Protein AF-A0A0S8KPB3-F1 (afdb_monomer_lite)

Structure (mmCIF, N/CA/C/O backbone):
data_AF-A0A0S8KPB3-F1
#
_entry.id   AF-A0A0S8KPB3-F1
#
loop_
_atom_site.group_PDB
_atom_site.id
_atom_site.type_symbol
_atom_site.label_atom_id
_atom_site.label_alt_id
_atom_site.label_comp_id
_atom_site.label_asym_id
_atom_site.label_entity_id
_atom_site.label_seq_id
_atom_site.pdbx_PDB_ins_code
_atom_site.Cartn_x
_atom_site.Cartn_y
_atom_site.Cartn_z
_atom_site.occupancy
_atom_site.B_iso_or_equiv
_atom_site.auth_seq_id
_atom_site.auth_comp_id
_atom_site.auth_asym_id
_atom_site.auth_atom_id
_atom_site.pdbx_PDB_model_num
ATOM 1 N N . MET A 1 1 ? 6.434 5.825 -46.504 1.00 46.16 1 MET A N 1
ATOM 2 C CA . MET A 1 1 ? 6.832 5.628 -45.094 1.00 46.16 1 MET A CA 1
ATOM 3 C C . MET A 1 1 ? 7.189 4.155 -44.972 1.00 46.16 1 MET A C 1
ATOM 5 O O . MET A 1 1 ? 6.283 3.340 -45.049 1.00 46.16 1 MET A O 1
ATOM 9 N N . ILE A 1 2 ? 8.479 3.805 -44.989 1.00 52.62 2 ILE A N 1
ATOM 10 C CA . ILE A 1 2 ? 8.908 2.396 -45.016 1.00 52.62 2 ILE A CA 1
ATOM 11 C C . ILE A 1 2 ? 8.653 1.821 -43.621 1.00 52.62 2 ILE A C 1
ATOM 13 O O . ILE A 1 2 ? 9.143 2.367 -42.633 1.00 52.62 2 ILE A O 1
ATOM 17 N N . VAL A 1 3 ? 7.812 0.790 -43.541 1.00 48.03 3 VAL A N 1
ATOM 18 C CA . VAL A 1 3 ? 7.607 0.030 -42.307 1.00 48.03 3 VAL A CA 1
ATOM 19 C C . VAL A 1 3 ? 8.864 -0.802 -42.104 1.00 48.03 3 VAL A C 1
ATOM 21 O O . VAL A 1 3 ? 9.231 -1.577 -42.981 1.00 48.03 3 VAL A O 1
ATOM 24 N N . LEU A 1 4 ? 9.538 -0.575 -40.987 1.00 64.94 4 LEU A N 1
ATOM 25 C CA . LEU A 1 4 ? 10.745 -1.289 -40.595 1.00 64.94 4 LEU A CA 1
ATOM 26 C C . LEU A 1 4 ? 10.359 -2.364 -39.576 1.00 64.94 4 LEU A C 1
ATOM 28 O O . LEU A 1 4 ? 9.362 -2.199 -38.862 1.00 64.94 4 LEU A O 1
ATOM 32 N N . GLY A 1 5 ? 11.107 -3.465 -39.580 1.00 70.88 5 GLY A N 1
ATOM 33 C CA . GLY A 1 5 ? 10.882 -4.658 -38.773 1.00 70.88 5 GLY A CA 1
ATOM 34 C C . GLY A 1 5 ? 10.698 -4.344 -37.290 1.00 70.88 5 GLY A C 1
ATOM 35 O O . GLY A 1 5 ? 11.162 -3.326 -36.766 1.00 70.88 5 GLY A O 1
ATOM 36 N N . LYS A 1 6 ? 9.950 -5.202 -36.602 1.00 89.50 6 LYS A N 1
ATOM 37 C CA . LYS A 1 6 ? 9.613 -5.046 -35.184 1.00 89.50 6 LYS A CA 1
ATOM 38 C C . LYS A 1 6 ? 10.395 -6.046 -34.357 1.00 89.50 6 LYS A C 1
ATOM 40 O O . LYS A 1 6 ? 10.422 -7.223 -34.688 1.00 89.50 6 LYS A O 1
ATOM 45 N N . ILE A 1 7 ? 10.924 -5.600 -33.223 1.00 94.38 7 ILE A N 1
ATOM 46 C CA . ILE A 1 7 ? 11.434 -6.512 -32.195 1.00 94.38 7 ILE A CA 1
ATOM 47 C C . ILE A 1 7 ? 10.306 -6.740 -31.197 1.00 94.38 7 ILE A C 1
ATOM 49 O O . ILE A 1 7 ? 9.691 -5.782 -30.726 1.00 94.38 7 ILE A O 1
ATOM 53 N N . PHE A 1 8 ? 9.986 -7.986 -30.887 1.00 97.31 8 PHE A N 1
ATOM 54 C CA . PHE A 1 8 ? 8.914 -8.315 -29.953 1.00 97.31 8 PHE A CA 1
ATOM 55 C C . PHE A 1 8 ? 9.228 -9.600 -29.197 1.00 97.31 8 PHE A C 1
ATOM 57 O O . PHE A 1 8 ? 10.122 -10.348 -29.575 1.00 97.31 8 PHE A O 1
ATOM 64 N N . GLY A 1 9 ? 8.495 -9.861 -28.124 1.00 97.69 9 GLY A N 1
ATOM 65 C CA . GLY A 1 9 ? 8.631 -11.095 -27.360 1.00 97.69 9 GLY A CA 1
ATOM 66 C C . GLY A 1 9 ? 8.025 -10.970 -25.977 1.00 97.69 9 GLY A C 1
ATOM 67 O O . GLY A 1 9 ? 7.274 -10.033 -25.704 1.00 97.69 9 GLY A O 1
ATOM 68 N N . THR A 1 10 ? 8.360 -11.919 -25.109 1.00 97.94 10 THR A N 1
ATOM 69 C CA . THR A 1 10 ? 7.945 -11.917 -23.702 1.00 97.94 10 THR A CA 1
ATOM 70 C C . THR A 1 10 ? 9.150 -11.897 -22.777 1.00 97.94 10 THR A C 1
ATOM 72 O O . THR A 1 10 ? 10.156 -12.547 -23.066 1.00 97.94 10 THR A O 1
ATOM 75 N N . VAL A 1 11 ? 9.032 -11.186 -21.658 1.00 96.50 11 VAL A N 1
ATOM 76 C CA . VAL A 1 11 ? 9.944 -11.302 -20.521 1.00 96.50 11 VAL A CA 1
ATOM 77 C C . VAL A 1 11 ? 9.257 -12.123 -19.440 1.00 96.50 11 VAL A C 1
ATOM 79 O O . VAL A 1 11 ? 8.196 -11.727 -18.950 1.00 96.50 11 VAL A O 1
ATOM 82 N N . ARG A 1 12 ? 9.842 -13.267 -19.090 1.00 95.06 12 ARG A N 1
ATOM 83 C CA . ARG A 1 12 ? 9.279 -14.217 -18.129 1.00 95.06 12 ARG A CA 1
ATOM 84 C C . ARG A 1 12 ? 10.182 -14.374 -16.923 1.00 95.06 12 ARG A C 1
ATOM 86 O O . ARG A 1 12 ? 11.403 -14.310 -17.027 1.00 95.06 12 ARG A O 1
ATOM 93 N N . ASP A 1 13 ? 9.570 -14.593 -15.773 1.00 91.06 13 ASP A N 1
ATOM 94 C CA . ASP A 1 13 ? 10.296 -15.044 -14.598 1.00 91.06 13 ASP A CA 1
ATOM 95 C C . ASP A 1 13 ? 10.762 -16.488 -14.822 1.00 91.06 13 ASP A C 1
ATOM 97 O O . ASP A 1 13 ? 9.954 -17.392 -15.040 1.00 91.06 13 ASP A O 1
ATOM 101 N N . LYS A 1 14 ? 12.073 -16.705 -14.733 1.00 92.31 14 LYS A N 1
ATOM 102 C CA . LYS A 1 14 ? 12.727 -18.002 -14.927 1.00 92.31 14 LYS A CA 1
ATOM 103 C C . LYS A 1 14 ? 12.211 -19.085 -13.973 1.00 92.31 14 LYS A C 1
ATOM 105 O O . LYS A 1 14 ? 12.297 -20.267 -14.298 1.00 92.31 14 LYS A O 1
ATOM 110 N N . LYS A 1 15 ? 11.700 -18.710 -12.795 1.00 87.06 15 LYS A N 1
ATOM 111 C CA . LYS A 1 15 ? 11.190 -19.659 -11.796 1.00 87.06 15 LYS A CA 1
ATOM 112 C C . LYS A 1 15 ? 9.737 -20.040 -12.037 1.00 87.06 15 LYS A C 1
ATOM 114 O O . LYS A 1 15 ? 9.406 -21.222 -11.991 1.00 87.06 15 LYS A O 1
ATOM 119 N N . THR A 1 16 ? 8.869 -19.055 -12.259 1.00 86.62 16 THR A N 1
ATOM 120 C CA . THR A 1 16 ? 7.418 -19.286 -12.368 1.00 86.62 16 THR A CA 1
ATOM 121 C C . THR A 1 16 ? 6.929 -19.458 -13.806 1.00 86.62 16 THR A C 1
ATOM 123 O O . THR A 1 16 ? 5.851 -20.007 -14.019 1.00 86.62 16 THR A O 1
ATOM 126 N N . GLY A 1 17 ? 7.690 -18.989 -14.798 1.00 90.12 17 GLY A N 1
ATOM 127 C CA . GLY A 1 17 ? 7.291 -18.931 -16.208 1.00 90.12 17 GLY A CA 1
ATOM 128 C C . GLY A 1 17 ? 6.264 -17.835 -16.533 1.00 90.12 17 GLY A C 1
ATOM 129 O O . GLY A 1 17 ? 5.882 -17.678 -17.701 1.00 90.12 17 GLY A O 1
ATOM 130 N N . ASN A 1 18 ? 5.819 -17.073 -15.529 1.00 88.88 18 ASN A N 1
ATOM 131 C CA . ASN A 1 18 ? 4.855 -15.986 -15.686 1.00 88.88 18 ASN A CA 1
ATOM 132 C C . ASN A 1 18 ? 5.501 -14.767 -16.350 1.00 88.88 18 ASN A C 1
ATOM 134 O O . ASN A 1 18 ? 6.694 -14.513 -16.184 1.00 88.88 18 ASN A O 1
ATOM 138 N N . GLY A 1 19 ? 4.700 -13.998 -17.088 1.00 89.94 19 GLY A N 1
ATOM 139 C CA . GLY A 1 19 ? 5.125 -12.715 -17.637 1.00 89.94 19 GLY A CA 1
ATOM 140 C C . GLY A 1 19 ? 5.415 -11.687 -16.543 1.00 89.94 19 GLY A C 1
ATOM 141 O O . GLY A 1 19 ? 4.732 -11.662 -15.520 1.00 89.94 19 GLY A O 1
ATOM 142 N N . VAL A 1 20 ? 6.426 -10.842 -16.752 1.00 88.44 20 VAL A N 1
ATOM 143 C CA . VAL A 1 20 ? 6.806 -9.791 -15.795 1.00 88.44 20 VAL A CA 1
ATOM 144 C C . VAL A 1 20 ? 6.397 -8.418 -16.332 1.00 88.44 20 VAL A C 1
ATOM 146 O O . VAL A 1 20 ? 7.033 -7.905 -17.255 1.00 88.44 20 VAL A O 1
ATOM 149 N N . GLU A 1 21 ? 5.356 -7.806 -15.756 1.00 87.25 21 GLU A N 1
ATOM 150 C CA . GLU A 1 21 ? 4.853 -6.474 -16.145 1.00 87.25 21 GLU A CA 1
ATOM 151 C C . GLU A 1 21 ? 5.823 -5.343 -15.768 1.00 87.25 21 GLU A C 1
ATOM 153 O O . GLU A 1 21 ? 6.512 -5.372 -14.747 1.00 87.25 21 GLU A O 1
ATOM 158 N N . GLY A 1 22 ? 5.844 -4.286 -16.585 1.00 84.62 22 GLY A N 1
ATOM 159 C CA . GLY A 1 22 ? 6.420 -2.993 -16.224 1.00 84.62 22 GLY A CA 1
ATOM 160 C C . GLY A 1 22 ? 7.939 -2.874 -16.365 1.00 84.62 22 GLY A C 1
ATOM 161 O O . GLY A 1 22 ? 8.470 -1.774 -16.158 1.00 84.62 22 GLY A O 1
ATOM 162 N N . LEU A 1 23 ? 8.632 -3.940 -16.771 1.00 90.12 23 LEU A N 1
ATOM 163 C CA . LEU A 1 23 ? 10.050 -3.897 -17.124 1.00 90.12 23 LEU A CA 1
ATOM 164 C C . LEU A 1 23 ? 10.255 -3.035 -18.366 1.00 90.12 23 LEU A C 1
ATOM 166 O O . LEU A 1 23 ? 9.438 -3.035 -19.285 1.00 90.12 23 LEU A O 1
ATOM 170 N N . ARG A 1 24 ? 11.365 -2.299 -18.416 1.00 93.50 24 ARG A N 1
ATOM 171 C CA . ARG A 1 24 ? 11.797 -1.605 -19.631 1.00 93.50 24 ARG A CA 1
ATOM 172 C C . ARG A 1 24 ? 12.619 -2.575 -20.463 1.00 93.50 24 ARG A C 1
ATOM 174 O O . ARG A 1 24 ? 13.581 -3.132 -19.954 1.00 93.50 24 ARG A O 1
ATOM 181 N N . VAL A 1 25 ? 12.271 -2.744 -21.730 1.00 96.62 25 VAL A N 1
ATOM 182 C CA . VAL A 1 25 ? 13.060 -3.533 -22.677 1.00 96.62 25 VAL A CA 1
ATOM 183 C C . VAL A 1 25 ? 13.677 -2.581 -23.682 1.00 96.62 25 VAL A C 1
ATOM 185 O O . VAL A 1 25 ? 12.958 -1.823 -24.331 1.00 96.62 25 VAL A O 1
ATOM 188 N N . GLU A 1 26 ? 14.997 -2.584 -23.779 1.00 96.56 26 GLU A N 1
ATOM 189 C CA . GLU A 1 26 ? 15.756 -1.755 -24.713 1.00 96.56 26 GLU A CA 1
ATOM 190 C C . GLU A 1 26 ? 16.357 -2.620 -25.810 1.00 96.56 26 GLU A C 1
ATOM 192 O O . GLU A 1 26 ? 16.969 -3.639 -25.502 1.00 96.56 26 GLU A O 1
ATOM 197 N N . ALA A 1 27 ? 16.210 -2.197 -27.063 1.00 94.69 27 ALA A N 1
ATOM 198 C CA . ALA A 1 27 ? 16.887 -2.780 -28.211 1.00 94.69 27 ALA A CA 1
ATOM 199 C C . ALA A 1 27 ? 18.115 -1.944 -28.566 1.00 94.69 27 ALA A C 1
ATOM 201 O O . ALA A 1 27 ? 18.021 -0.719 -28.651 1.00 94.69 27 ALA A O 1
ATOM 202 N N . TRP A 1 28 ? 19.233 -2.613 -28.803 1.00 93.31 28 TRP A N 1
ATOM 203 C CA . TRP A 1 28 ? 20.533 -1.999 -29.040 1.00 93.31 28 TRP A CA 1
ATOM 204 C C . TRP A 1 28 ? 21.194 -2.600 -30.278 1.00 93.31 28 TRP A C 1
ATOM 206 O O . TRP A 1 28 ? 20.956 -3.769 -30.594 1.00 93.31 28 TRP A O 1
ATOM 216 N N . HIS A 1 29 ? 22.030 -1.805 -30.938 1.00 90.31 29 HIS A N 1
ATOM 217 C CA . HIS A 1 29 ? 22.977 -2.265 -31.940 1.00 90.31 29 HIS A CA 1
ATOM 218 C C . HIS A 1 29 ? 24.344 -2.508 -31.292 1.00 90.31 29 HIS A C 1
ATOM 220 O O . HIS A 1 29 ? 24.846 -1.648 -30.576 1.00 90.31 29 HIS A O 1
ATOM 226 N N . ASP A 1 30 ? 24.910 -3.698 -31.485 1.00 88.56 30 ASP A N 1
ATOM 227 C CA . ASP A 1 30 ? 26.270 -4.035 -31.058 1.00 88.56 30 ASP A CA 1
ATOM 228 C C . ASP A 1 30 ? 27.282 -3.473 -32.065 1.00 88.56 30 ASP A C 1
ATOM 230 O O . ASP A 1 30 ? 27.334 -3.926 -33.208 1.00 88.56 30 ASP A O 1
ATOM 234 N N . ASP A 1 31 ? 28.094 -2.509 -31.628 1.00 78.81 31 ASP A N 1
ATOM 235 C CA . ASP A 1 31 ? 29.033 -1.772 -32.484 1.00 78.81 31 ASP A CA 1
ATOM 236 C C . ASP A 1 31 ? 30.493 -2.053 -32.115 1.00 78.81 31 ASP A C 1
ATOM 238 O O . ASP A 1 31 ? 31.332 -1.155 -32.125 1.00 78.81 31 ASP A O 1
ATOM 242 N N . PHE A 1 32 ? 30.853 -3.290 -31.759 1.00 67.31 32 PHE A N 1
ATOM 243 C CA . PHE A 1 32 ? 32.210 -3.583 -31.284 1.00 67.31 32 PHE A CA 1
ATOM 244 C C . PHE A 1 32 ? 33.296 -3.139 -32.296 1.00 67.31 32 PHE A C 1
ATOM 246 O O . PHE A 1 32 ? 33.272 -3.578 -33.450 1.00 67.31 32 PHE A O 1
ATOM 253 N N . PRO A 1 33 ? 34.305 -2.324 -31.900 1.00 67.62 33 PRO A N 1
ATOM 254 C CA . PRO A 1 33 ? 34.701 -1.931 -30.535 1.00 67.62 33 PRO A CA 1
ATOM 255 C C . PRO A 1 33 ? 34.185 -0.556 -30.045 1.00 67.62 33 PRO A C 1
ATOM 257 O O . PRO A 1 33 ? 34.686 -0.039 -29.045 1.00 67.62 33 PRO A O 1
ATOM 260 N N . ARG A 1 34 ? 33.263 0.089 -30.764 1.00 75.88 34 ARG A N 1
ATOM 261 C CA . ARG A 1 34 ? 32.584 1.331 -30.360 1.00 75.88 34 ARG A CA 1
ATOM 262 C C . ARG A 1 34 ? 31.515 1.051 -29.296 1.00 75.88 34 ARG A C 1
ATOM 264 O O . ARG A 1 34 ? 31.285 -0.087 -28.898 1.00 75.88 34 ARG A O 1
ATOM 271 N N . ALA A 1 35 ? 30.931 2.126 -28.775 1.00 79.62 35 ALA A N 1
ATOM 272 C CA . ALA A 1 35 ? 29.801 2.026 -27.866 1.00 79.62 35 ALA A CA 1
ATOM 273 C C . ALA A 1 35 ? 28.543 1.631 -28.647 1.00 79.62 35 ALA A C 1
ATOM 275 O O . ALA A 1 35 ? 28.292 2.207 -29.698 1.00 79.62 35 ALA A O 1
ATOM 276 N N . ASP A 1 36 ? 27.781 0.694 -28.092 1.00 87.00 36 ASP A N 1
ATOM 277 C CA . ASP A 1 36 ? 26.504 0.238 -28.639 1.00 87.00 36 ASP A CA 1
ATOM 278 C C . ASP A 1 36 ? 25.487 1.385 -28.759 1.00 87.00 36 ASP A C 1
ATOM 280 O O . ASP A 1 36 ? 25.340 2.190 -27.830 1.00 87.00 36 ASP A O 1
ATOM 284 N N . ASP A 1 37 ? 24.718 1.402 -29.847 1.00 87.12 37 ASP A N 1
ATOM 285 C CA . ASP A 1 37 ? 23.676 2.401 -30.090 1.00 87.12 37 ASP A CA 1
ATOM 286 C C . ASP A 1 37 ? 22.289 1.927 -29.627 1.00 87.12 37 ASP A C 1
ATOM 288 O O . ASP A 1 37 ? 21.812 0.846 -29.983 1.00 87.12 37 ASP A O 1
ATOM 292 N N . LEU A 1 38 ? 21.586 2.752 -28.840 1.00 89.75 38 LEU A N 1
ATOM 293 C CA . LEU A 1 38 ? 20.200 2.470 -28.451 1.00 89.75 38 LEU A CA 1
ATOM 294 C C . LEU A 1 38 ? 19.273 2.704 -29.649 1.00 89.75 38 LEU A C 1
ATOM 296 O O . LEU A 1 38 ? 19.057 3.842 -30.065 1.00 89.75 38 LEU A O 1
ATOM 300 N N . LEU A 1 39 ? 18.629 1.641 -30.122 1.00 88.88 39 LEU A N 1
ATOM 301 C CA . LEU A 1 39 ? 17.685 1.706 -31.235 1.00 88.88 39 LEU A CA 1
ATOM 302 C C . LEU A 1 39 ? 16.337 2.278 -30.789 1.00 88.88 39 LEU A C 1
ATOM 304 O O . LEU A 1 39 ? 15.820 3.227 -31.378 1.00 88.88 39 LEU A O 1
ATOM 308 N N . ALA A 1 40 ? 15.741 1.665 -29.763 1.00 91.25 40 ALA A N 1
ATOM 309 C CA . ALA A 1 40 ? 14.445 2.033 -29.195 1.00 91.25 40 ALA A CA 1
ATOM 310 C C . ALA A 1 40 ? 14.175 1.231 -27.908 1.00 91.25 40 ALA A C 1
ATOM 312 O O . ALA A 1 40 ? 14.925 0.328 -27.543 1.00 91.25 40 ALA A O 1
ATOM 313 N N . PHE A 1 41 ? 13.079 1.540 -27.211 1.00 94.25 41 PHE A N 1
ATOM 314 C CA . PHE A 1 41 ? 12.661 0.795 -26.024 1.00 94.25 41 PHE A CA 1
ATOM 315 C C . PHE A 1 41 ? 11.139 0.667 -25.929 1.00 94.25 41 PHE A C 1
ATOM 317 O O . PHE A 1 41 ? 10.394 1.454 -26.514 1.00 94.25 41 PHE A O 1
ATOM 324 N N . ALA A 1 42 ? 10.685 -0.305 -25.146 1.00 94.81 42 ALA A N 1
ATOM 325 C CA . ALA A 1 42 ? 9.290 -0.518 -24.783 1.00 94.81 42 ALA A CA 1
ATOM 326 C C . ALA A 1 42 ? 9.175 -0.872 -23.295 1.00 94.81 42 ALA A C 1
ATOM 328 O O . ALA A 1 42 ? 10.181 -1.016 -22.597 1.00 94.81 42 ALA A O 1
ATOM 329 N N . LYS A 1 43 ? 7.942 -0.991 -22.801 1.00 93.12 43 LYS A N 1
ATOM 330 C CA . LYS A 1 43 ? 7.661 -1.613 -21.506 1.00 93.12 43 LYS A CA 1
ATOM 331 C C . LYS A 1 43 ? 6.893 -2.907 -21.708 1.00 93.12 43 LYS A C 1
ATOM 333 O O . LYS A 1 43 ? 6.118 -2.984 -22.660 1.00 93.12 43 LYS A O 1
ATOM 338 N N . THR A 1 44 ? 7.100 -3.867 -20.819 1.00 93.31 44 THR A N 1
ATOM 339 C CA . THR A 1 44 ? 6.286 -5.077 -20.782 1.00 93.31 44 THR A CA 1
ATOM 340 C C . THR A 1 44 ? 4.880 -4.781 -20.255 1.00 93.31 44 THR A C 1
ATOM 342 O O . THR A 1 44 ? 4.716 -3.959 -19.346 1.00 93.31 44 THR A O 1
ATOM 345 N N . ASP A 1 45 ? 3.873 -5.414 -20.853 1.00 87.75 45 ASP A N 1
ATOM 346 C CA . ASP A 1 45 ? 2.480 -5.402 -20.389 1.00 87.75 45 ASP A CA 1
ATOM 347 C C . ASP A 1 45 ? 2.218 -6.463 -19.303 1.00 87.75 45 ASP A C 1
ATOM 349 O O . ASP A 1 45 ? 3.156 -7.073 -18.791 1.00 87.75 45 ASP A O 1
ATOM 353 N N . GLU A 1 46 ? 0.951 -6.649 -18.917 1.00 84.50 46 GLU A N 1
ATOM 354 C CA . GLU A 1 46 ? 0.529 -7.580 -17.857 1.00 84.50 46 GLU A CA 1
ATOM 355 C C . GLU A 1 46 ? 0.922 -9.044 -18.120 1.00 84.50 46 GLU A C 1
ATOM 357 O O . GLU A 1 46 ? 1.165 -9.791 -17.175 1.00 84.50 46 GLU A O 1
ATOM 362 N N . ASP A 1 47 ? 1.083 -9.428 -19.390 1.00 90.88 47 ASP A N 1
ATOM 363 C CA . ASP A 1 47 ? 1.521 -10.764 -19.807 1.00 90.88 47 ASP A CA 1
ATOM 364 C C . ASP A 1 47 ? 3.048 -10.848 -19.992 1.00 90.88 47 ASP A C 1
ATOM 366 O O . ASP A 1 47 ? 3.581 -11.846 -20.489 1.00 90.88 47 ASP A O 1
ATOM 370 N N . GLY A 1 48 ? 3.781 -9.793 -19.622 1.00 93.44 48 GLY A N 1
ATOM 371 C CA . GLY A 1 48 ? 5.217 -9.676 -19.853 1.00 93.44 48 GLY A CA 1
ATOM 372 C C . GLY A 1 48 ? 5.582 -9.421 -21.318 1.00 93.44 48 GLY A C 1
ATOM 373 O O . GLY A 1 48 ? 6.760 -9.506 -21.673 1.00 93.44 48 GLY A O 1
ATOM 374 N N . SER A 1 49 ? 4.613 -9.130 -22.188 1.00 97.19 49 SER A N 1
ATOM 375 C CA . SER A 1 49 ? 4.842 -8.958 -23.622 1.00 97.19 49 SER A CA 1
ATOM 376 C C . SER A 1 49 ? 5.355 -7.559 -23.934 1.00 97.19 49 SER A C 1
ATOM 378 O O . SER A 1 49 ? 4.939 -6.573 -23.331 1.00 97.19 49 SER A O 1
ATOM 380 N N . TYR A 1 50 ? 6.258 -7.446 -24.906 1.00 97.19 50 TYR A N 1
ATOM 381 C CA . TYR A 1 50 ? 6.775 -6.163 -25.371 1.00 97.19 50 TYR A CA 1
ATOM 382 C C . TYR A 1 50 ? 6.860 -6.109 -26.898 1.00 97.19 50 TYR A C 1
ATOM 384 O O . TYR A 1 50 ? 6.972 -7.125 -27.588 1.00 97.19 50 TYR A O 1
ATOM 392 N N . ARG A 1 51 ? 6.819 -4.886 -27.436 1.00 96.75 51 ARG A N 1
ATOM 393 C CA . ARG A 1 51 ? 6.986 -4.609 -28.865 1.00 96.75 51 ARG A CA 1
ATOM 394 C C . ARG A 1 51 ? 7.726 -3.291 -29.059 1.00 96.75 51 ARG A C 1
ATOM 396 O O . ARG A 1 51 ? 7.249 -2.241 -28.638 1.00 96.75 51 ARG A O 1
ATOM 403 N N . ILE A 1 52 ? 8.866 -3.351 -29.734 1.00 93.75 52 ILE A N 1
ATOM 404 C CA . ILE A 1 52 ? 9.744 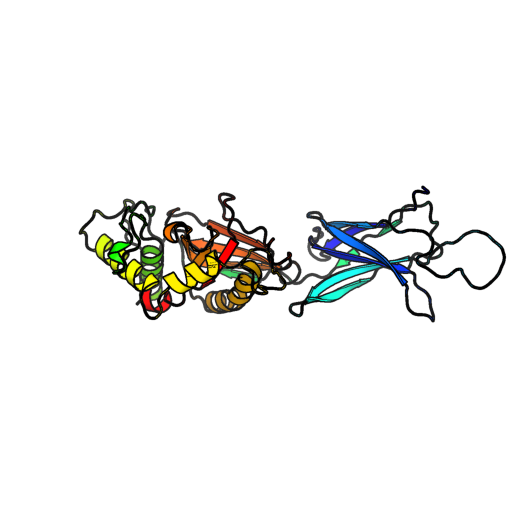-2.230 -30.059 1.00 93.75 52 ILE A CA 1
ATOM 405 C C . ILE A 1 52 ? 9.712 -2.022 -31.573 1.00 93.75 52 ILE A C 1
ATOM 407 O O . ILE A 1 52 ? 9.833 -2.962 -32.357 1.00 93.75 52 ILE A O 1
ATOM 411 N N . SER A 1 53 ? 9.526 -0.776 -31.996 1.00 88.19 53 SER A N 1
ATOM 412 C CA . SER A 1 53 ? 9.654 -0.364 -33.396 1.00 88.19 53 SER A CA 1
ATOM 413 C C . SER A 1 53 ? 10.819 0.610 -33.505 1.00 88.19 53 SER A C 1
ATOM 415 O O . SER A 1 53 ? 10.876 1.569 -32.737 1.00 88.19 53 SER A O 1
ATOM 417 N N . TYR A 1 54 ? 11.732 0.371 -34.443 1.00 80.81 54 TYR A N 1
ATOM 418 C CA . TYR A 1 54 ? 12.937 1.177 -34.648 1.00 80.81 54 TYR A CA 1
ATOM 419 C C . TYR A 1 54 ? 13.073 1.573 -36.127 1.00 80.81 54 TYR A C 1
ATOM 421 O O . TYR A 1 54 ? 12.397 1.008 -36.990 1.00 80.81 54 TYR A O 1
ATOM 429 N N . ARG A 1 55 ? 13.864 2.617 -36.420 1.00 71.56 55 ARG A N 1
ATOM 430 C CA . ARG A 1 55 ? 14.014 3.183 -37.774 1.00 71.56 55 ARG A CA 1
ATOM 431 C C . ARG A 1 55 ? 15.440 3.098 -38.332 1.00 71.56 55 ARG A C 1
ATOM 433 O O . ARG A 1 55 ? 16.391 3.191 -37.578 1.00 71.56 55 ARG A O 1
ATOM 440 N N . GLY A 1 56 ? 15.579 2.992 -39.656 1.00 64.44 56 GLY A N 1
ATOM 441 C CA . GLY A 1 56 ? 16.854 3.054 -40.375 1.00 64.44 56 GLY A CA 1
ATOM 442 C C . GLY A 1 56 ? 17.578 4.368 -40.098 1.00 64.44 56 GLY A C 1
ATOM 443 O O . GLY A 1 56 ? 16.955 5.424 -40.213 1.00 64.44 56 GLY A O 1
ATOM 444 N N . GLY A 1 57 ? 18.862 4.292 -39.735 1.00 62.47 57 GLY A N 1
ATOM 445 C CA . GLY A 1 57 ? 19.701 5.451 -39.399 1.00 62.47 57 GLY A CA 1
ATOM 446 C C . GLY A 1 57 ? 19.957 5.670 -37.903 1.00 62.47 57 GLY A C 1
ATOM 447 O O . GLY A 1 57 ? 20.518 6.701 -37.548 1.00 62.47 57 GLY A O 1
ATOM 448 N N . HIS A 1 58 ? 19.560 4.733 -37.033 1.00 62.91 58 HIS A N 1
ATOM 449 C CA . HIS A 1 58 ? 19.934 4.722 -35.607 1.00 62.91 58 HIS A CA 1
ATOM 450 C C . HIS A 1 58 ? 21.235 3.940 -35.320 1.00 62.91 58 HIS A C 1
ATOM 452 O O . HIS A 1 58 ? 21.462 3.579 -34.175 1.00 62.91 58 HIS A O 1
ATOM 458 N N . TRP A 1 59 ? 22.029 3.628 -36.349 1.00 68.44 59 TRP A N 1
ATOM 459 C CA . TRP A 1 59 ? 23.289 2.882 -36.265 1.00 68.44 59 TRP A CA 1
ATOM 460 C C . TRP A 1 59 ? 24.211 3.254 -37.432 1.00 68.44 59 TRP A C 1
ATOM 462 O O . TRP A 1 59 ? 23.733 3.698 -38.487 1.00 68.44 59 TRP A O 1
ATOM 472 N N . ASP A 1 60 ? 25.517 3.063 -37.251 1.00 59.38 60 ASP A N 1
ATOM 473 C CA . ASP A 1 60 ? 26.528 3.378 -38.259 1.00 59.38 60 ASP A CA 1
ATOM 474 C C . ASP A 1 60 ? 26.501 2.390 -39.450 1.00 59.38 60 ASP A C 1
ATOM 476 O O . ASP A 1 60 ? 26.271 1.190 -39.285 1.00 59.38 60 ASP A O 1
ATOM 480 N N . PRO A 1 61 ? 26.766 2.849 -40.691 1.00 54.38 61 PRO A N 1
ATOM 481 C CA . PRO A 1 61 ? 26.997 1.942 -41.809 1.00 54.38 61 PRO A CA 1
ATOM 482 C C . PRO A 1 61 ? 28.318 1.187 -41.598 1.00 54.38 61 PRO A C 1
ATOM 484 O O . PRO A 1 61 ? 29.347 1.801 -41.300 1.00 54.38 61 PRO A O 1
ATOM 487 N N . THR A 1 62 ? 28.323 -0.134 -41.810 1.00 48.12 62 THR A N 1
ATOM 488 C CA . THR A 1 62 ? 29.553 -0.937 -41.760 1.00 48.12 62 THR A CA 1
ATOM 489 C C . THR A 1 62 ? 30.600 -0.342 -42.699 1.00 48.12 62 THR A C 1
ATOM 491 O O . THR A 1 62 ? 30.373 -0.178 -43.902 1.00 48.12 62 THR A O 1
ATOM 494 N N . VAL A 1 63 ? 31.755 0.022 -42.137 1.00 48.12 63 VAL A N 1
ATOM 495 C CA . VAL A 1 63 ? 32.867 0.631 -42.869 1.00 48.12 63 VAL A CA 1
ATOM 496 C C . VAL A 1 63 ? 33.495 -0.422 -43.776 1.00 48.12 63 VAL A C 1
ATOM 498 O O . VAL A 1 63 ? 34.402 -1.137 -43.366 1.00 48.12 63 VAL A O 1
ATOM 501 N N . SER A 1 64 ? 32.982 -0.512 -45.001 1.00 44.72 64 SER A N 1
ATOM 502 C CA . SER A 1 64 ? 33.644 -0.880 -46.260 1.00 44.72 64 SER A CA 1
ATOM 503 C C . SER A 1 64 ? 32.692 -1.663 -47.174 1.00 44.72 64 SER A C 1
ATOM 505 O O . SER A 1 64 ? 32.014 -2.590 -46.760 1.00 44.72 64 SER A O 1
ATOM 507 N N . GLU A 1 65 ? 32.682 -1.242 -48.441 1.00 39.47 65 GLU A N 1
ATOM 508 C CA . GLU A 1 65 ? 32.170 -1.975 -49.608 1.00 39.47 65 GLU A CA 1
ATOM 509 C C . GLU A 1 65 ? 30.649 -2.006 -49.845 1.00 39.47 65 GLU A C 1
ATOM 511 O O . GLU A 1 65 ? 29.939 -2.941 -49.508 1.00 39.47 65 GLU A O 1
ATOM 516 N N . ARG A 1 66 ? 30.184 -0.969 -50.563 1.00 43.56 66 ARG A N 1
ATOM 517 C CA . ARG A 1 66 ? 29.350 -1.029 -51.791 1.00 43.56 66 ARG A CA 1
ATOM 518 C C . ARG A 1 66 ? 28.424 -2.250 -52.003 1.00 43.56 66 ARG A C 1
ATOM 520 O O . ARG A 1 66 ? 28.316 -2.738 -53.125 1.00 43.56 66 ARG A O 1
ATOM 527 N N . THR A 1 67 ? 27.682 -2.671 -50.987 1.00 43.12 67 THR A N 1
ATOM 528 C CA . THR A 1 67 ? 26.473 -3.490 -51.130 1.00 43.12 67 THR A CA 1
ATOM 529 C C . THR A 1 67 ? 25.423 -2.992 -50.137 1.00 43.12 67 THR A C 1
ATOM 531 O O . THR A 1 67 ? 25.674 -2.808 -48.951 1.00 43.12 67 THR A O 1
ATOM 534 N N . GLU A 1 68 ? 24.255 -2.641 -50.661 1.00 46.97 68 GLU A N 1
ATOM 535 C CA . GLU A 1 68 ? 23.187 -1.896 -49.991 1.00 46.97 68 GLU A CA 1
ATOM 536 C C . GLU A 1 68 ? 22.322 -2.777 -49.071 1.00 46.97 68 GLU A C 1
ATOM 538 O O . GLU A 1 68 ? 21.102 -2.808 -49.205 1.00 46.97 68 GLU A O 1
ATOM 543 N N . THR A 1 69 ? 22.911 -3.498 -48.115 1.00 52.09 69 THR A N 1
ATOM 544 C CA . THR A 1 69 ? 22.126 -4.262 -47.124 1.00 52.09 69 THR A CA 1
ATOM 545 C C . THR A 1 69 ? 22.511 -3.869 -45.706 1.00 52.09 69 THR A C 1
ATOM 547 O O . THR A 1 69 ? 23.250 -4.561 -45.013 1.00 52.09 69 THR A O 1
ATOM 550 N N . TRP A 1 70 ? 21.993 -2.714 -45.288 1.00 64.75 70 TRP A N 1
ATOM 551 C CA . TRP A 1 70 ? 22.084 -2.179 -43.931 1.00 64.75 70 TRP A CA 1
ATOM 552 C C . TRP A 1 70 ? 21.401 -3.145 -42.959 1.00 64.75 70 TRP A C 1
ATOM 554 O O . TRP A 1 70 ? 20.175 -3.220 -42.961 1.00 64.75 70 TRP A O 1
ATOM 564 N N . SER A 1 71 ? 22.163 -3.878 -42.148 1.00 76.69 71 SER A N 1
ATOM 565 C CA . SER A 1 71 ? 21.605 -4.897 -41.250 1.00 76.69 71 SER A CA 1
ATOM 566 C C . SER A 1 71 ? 22.266 -4.794 -39.870 1.00 76.69 71 SER A C 1
ATOM 568 O O . SER A 1 71 ? 23.448 -5.106 -39.764 1.00 76.69 71 SER A O 1
ATOM 570 N N . PRO A 1 72 ? 21.568 -4.308 -38.829 1.00 84.12 72 PRO A N 1
ATOM 571 C CA . PRO A 1 72 ? 22.146 -4.166 -37.496 1.00 84.12 72 PRO A CA 1
ATOM 572 C C . PRO A 1 72 ? 22.379 -5.523 -36.815 1.00 84.12 72 PRO A C 1
ATOM 574 O O . PRO A 1 72 ? 21.601 -6.465 -36.972 1.00 84.12 72 PRO A O 1
ATOM 577 N N . ASP A 1 73 ? 23.416 -5.582 -35.989 1.00 90.00 73 ASP A N 1
ATOM 578 C CA . ASP A 1 73 ? 23.640 -6.610 -34.975 1.00 90.00 73 ASP A CA 1
ATOM 579 C C . ASP A 1 73 ? 22.795 -6.261 -33.742 1.00 90.00 73 ASP A C 1
ATOM 581 O O . ASP A 1 73 ? 23.154 -5.362 -32.987 1.00 90.00 73 ASP A O 1
ATOM 585 N N . ILE A 1 74 ? 21.639 -6.907 -33.569 1.00 91.75 74 ILE A N 1
ATOM 586 C CA . ILE A 1 74 ? 20.628 -6.525 -32.570 1.00 91.75 74 ILE A CA 1
ATOM 587 C C . ILE A 1 74 ? 20.727 -7.395 -31.322 1.00 91.75 74 ILE A C 1
ATOM 589 O O . ILE A 1 74 ? 20.740 -8.619 -31.408 1.00 91.75 74 ILE A O 1
ATOM 593 N N . TYR A 1 75 ? 20.646 -6.783 -30.146 1.00 95.50 75 TYR A N 1
ATOM 594 C CA . TYR A 1 75 ? 20.281 -7.486 -28.916 1.00 95.50 75 TYR A CA 1
ATOM 595 C C . TYR A 1 75 ? 19.284 -6.661 -28.098 1.00 95.50 75 TYR A C 1
ATOM 597 O O . TYR A 1 75 ? 19.109 -5.461 -28.322 1.00 95.50 75 TYR A O 1
ATOM 605 N N . VAL A 1 76 ? 18.648 -7.289 -27.108 1.00 97.19 76 VAL A N 1
ATOM 606 C CA . VAL A 1 76 ? 17.779 -6.600 -26.146 1.00 97.19 76 VAL A CA 1
ATOM 607 C C . VAL A 1 76 ? 18.266 -6.755 -24.708 1.00 97.19 76 VAL A C 1
ATOM 609 O O . VAL A 1 76 ? 18.897 -7.748 -24.346 1.00 97.19 76 VAL A O 1
ATOM 612 N N . ARG A 1 77 ? 17.962 -5.764 -23.868 1.00 96.94 77 ARG A N 1
ATOM 613 C CA . ARG A 1 77 ? 18.161 -5.799 -22.411 1.00 96.94 77 ARG A CA 1
ATOM 614 C C . ARG A 1 77 ? 16.829 -5.570 -21.719 1.00 96.94 77 ARG A C 1
ATOM 616 O O . ARG A 1 77 ? 16.129 -4.623 -22.072 1.00 96.94 77 ARG A O 1
ATOM 623 N N . ALA A 1 78 ? 16.505 -6.381 -20.715 1.00 95.62 78 ALA A N 1
ATOM 624 C CA . ALA A 1 78 ? 15.431 -6.050 -19.782 1.00 95.62 78 ALA A CA 1
ATOM 625 C C . ALA A 1 78 ? 16.027 -5.307 -18.587 1.00 95.62 78 ALA A C 1
ATOM 627 O O . ALA A 1 78 ? 17.027 -5.742 -18.016 1.00 95.62 78 ALA A O 1
ATOM 628 N N . LEU A 1 79 ? 15.417 -4.188 -18.211 1.00 93.12 79 LEU A N 1
ATOM 629 C CA . LEU A 1 79 ? 15.846 -3.328 -17.122 1.00 93.12 79 LEU A CA 1
ATOM 630 C C . LEU A 1 79 ? 14.698 -3.087 -16.149 1.00 93.12 79 LEU A C 1
ATOM 632 O O . LEU A 1 79 ? 13.537 -2.907 -16.530 1.00 93.12 79 LEU A O 1
ATOM 636 N N . ILE A 1 80 ? 15.072 -2.993 -14.884 1.00 87.50 80 ILE A N 1
ATOM 637 C CA . ILE A 1 80 ? 14.213 -2.599 -13.778 1.00 87.50 80 ILE A CA 1
ATOM 638 C C . ILE A 1 80 ? 14.607 -1.215 -13.280 1.00 87.50 80 ILE A C 1
ATOM 640 O O . ILE A 1 80 ? 15.752 -0.796 -13.422 1.00 87.50 80 ILE A O 1
ATOM 644 N N . LYS A 1 81 ? 13.666 -0.492 -12.677 1.00 80.31 81 LYS A N 1
ATOM 645 C CA . LYS A 1 81 ? 13.959 0.762 -11.995 1.00 80.31 81 LYS A CA 1
ATOM 646 C C . LYS A 1 81 ? 14.254 0.501 -10.517 1.00 80.31 81 LYS A C 1
ATOM 648 O O . LYS A 1 81 ? 13.370 0.038 -9.802 1.00 80.31 81 LYS A O 1
ATOM 653 N N . ASN A 1 82 ? 15.470 0.799 -10.064 1.00 69.44 82 ASN A N 1
ATOM 654 C CA . ASN A 1 82 ? 15.860 0.630 -8.662 1.00 69.44 82 ASN A CA 1
ATOM 655 C C . ASN A 1 82 ?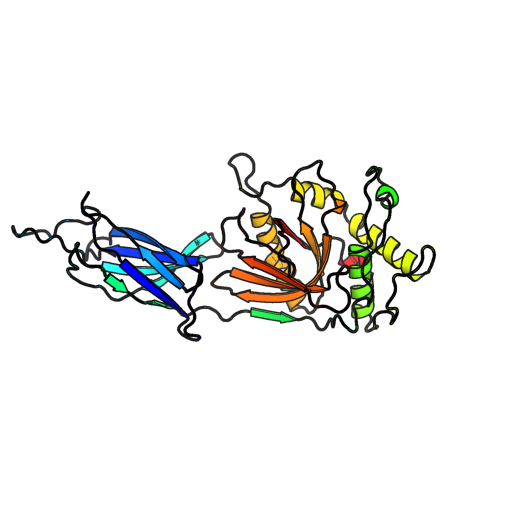 15.231 1.711 -7.750 1.00 69.44 82 ASN A C 1
ATOM 657 O O . ASN A 1 82 ? 14.588 2.657 -8.222 1.00 69.44 82 ASN A O 1
ATOM 661 N N . GLU A 1 83 ? 15.434 1.597 -6.433 1.00 57.38 83 GLU A N 1
ATOM 662 C CA . GLU A 1 83 ? 14.941 2.573 -5.442 1.00 57.38 83 GLU A CA 1
ATOM 663 C C . GLU A 1 83 ? 15.457 4.003 -5.702 1.00 57.38 83 GLU A C 1
ATOM 665 O O . GLU A 1 83 ? 14.729 4.978 -5.498 1.00 57.38 83 GLU A O 1
ATOM 670 N N . ALA A 1 84 ? 16.677 4.131 -6.240 1.00 65.69 84 ALA A N 1
ATOM 671 C CA . ALA A 1 84 ? 17.299 5.400 -6.623 1.00 65.69 84 ALA A CA 1
ATOM 672 C C . ALA A 1 84 ? 16.763 5.982 -7.948 1.00 65.69 84 ALA A C 1
ATOM 674 O O . ALA A 1 84 ? 17.173 7.065 -8.359 1.00 65.69 84 ALA A O 1
ATOM 675 N N . ARG A 1 85 ? 15.786 5.319 -8.587 1.00 67.75 85 ARG A N 1
ATOM 676 C CA . ARG A 1 85 ? 15.167 5.680 -9.877 1.00 67.75 85 ARG A CA 1
ATOM 677 C C . ARG A 1 85 ? 16.065 5.495 -11.099 1.00 67.75 85 ARG A C 1
ATOM 679 O O . ARG A 1 85 ? 15.748 6.040 -12.161 1.00 67.75 85 ARG A O 1
ATOM 686 N N . GLU A 1 86 ? 17.113 4.704 -10.978 1.00 79.69 86 GLU A N 1
ATOM 687 C CA . GLU A 1 86 ? 18.020 4.364 -12.068 1.00 79.69 86 GLU A CA 1
ATOM 688 C C . GLU A 1 86 ? 17.597 3.044 -12.712 1.00 79.69 86 GLU A C 1
ATOM 690 O O . GLU A 1 86 ? 16.997 2.185 -12.064 1.00 79.69 86 GLU A O 1
ATOM 695 N N . TRP A 1 87 ? 17.870 2.895 -14.007 1.00 85.50 87 TRP A N 1
ATOM 696 C CA . TRP A 1 87 ? 17.610 1.643 -14.709 1.00 85.50 87 TRP A CA 1
ATOM 697 C C . TRP A 1 87 ? 18.772 0.679 -14.484 1.00 85.50 87 TRP A C 1
ATOM 699 O O . TRP A 1 87 ? 19.904 0.968 -14.862 1.00 85.50 87 TRP A O 1
ATOM 709 N N . THR A 1 88 ? 18.482 -0.467 -13.884 1.00 88.00 88 THR A N 1
ATOM 710 C CA . THR A 1 88 ? 19.438 -1.546 -13.643 1.00 88.00 88 THR A CA 1
ATOM 711 C C . THR A 1 88 ? 19.103 -2.714 -14.572 1.00 88.00 88 THR A C 1
ATOM 713 O O . THR A 1 88 ? 17.945 -3.136 -14.612 1.00 88.00 88 THR A O 1
ATOM 716 N N . PRO A 1 89 ? 20.063 -3.232 -15.356 1.00 91.50 89 PRO A N 1
ATOM 717 C CA . PRO A 1 89 ? 19.817 -4.375 -16.227 1.00 91.50 89 PRO A CA 1
ATOM 718 C C . PRO A 1 89 ? 19.579 -5.651 -15.406 1.00 91.50 89 PRO A C 1
ATOM 720 O O . PRO A 1 89 ? 20.325 -5.935 -14.474 1.00 91.50 89 PRO A O 1
ATOM 723 N N . LEU A 1 90 ? 18.552 -6.419 -15.777 1.00 91.75 90 LEU A N 1
ATOM 724 C CA . LEU A 1 90 ? 18.252 -7.749 -15.233 1.00 91.75 90 LEU A CA 1
ATOM 725 C C . LEU A 1 90 ? 18.852 -8.863 -16.095 1.00 91.75 90 LEU A C 1
ATOM 727 O O . LEU A 1 90 ? 19.345 -9.857 -15.577 1.00 91.75 90 LEU A O 1
ATOM 731 N N . THR A 1 91 ? 18.789 -8.709 -17.419 1.00 94.81 91 THR A N 1
ATOM 732 C CA . THR A 1 91 ? 19.301 -9.695 -18.380 1.00 94.81 91 THR A CA 1
ATOM 733 C C . THR A 1 91 ? 19.588 -9.043 -19.737 1.00 94.81 91 THR A C 1
ATOM 735 O O . THR A 1 91 ? 19.112 -7.935 -20.016 1.00 94.81 91 THR A O 1
ATOM 738 N N . LYS A 1 92 ? 20.358 -9.733 -20.583 1.00 96.00 92 LYS A N 1
ATOM 739 C CA . LYS A 1 92 ? 20.689 -9.367 -21.971 1.00 96.00 92 LYS A CA 1
ATOM 740 C C . LYS A 1 92 ? 20.489 -10.607 -22.852 1.00 96.00 92 LYS A C 1
ATOM 742 O O . LYS A 1 92 ? 20.900 -11.693 -22.453 1.00 96.00 92 LYS A O 1
ATOM 747 N N . SER A 1 93 ? 19.878 -10.450 -24.026 1.00 96.94 93 SER A N 1
ATOM 748 C CA . SER A 1 93 ? 19.788 -11.531 -25.016 1.00 96.94 93 SER A CA 1
ATOM 749 C C . SER A 1 93 ? 21.142 -11.828 -25.665 1.00 96.94 93 SER A C 1
ATOM 751 O O . SER A 1 93 ? 22.109 -11.073 -25.535 1.00 96.94 93 SER A O 1
ATOM 753 N N . GLU A 1 94 ? 21.190 -12.898 -26.452 1.00 95.75 94 GLU A N 1
ATOM 754 C CA . GLU A 1 94 ? 22.220 -13.039 -27.477 1.00 95.75 94 GLU A CA 1
ATOM 755 C C . GLU A 1 94 ? 22.125 -11.928 -28.540 1.00 95.75 94 GLU A C 1
ATOM 757 O O . GLU A 1 94 ? 21.127 -11.203 -28.627 1.00 95.75 94 GLU A O 1
ATOM 762 N N . ILE A 1 95 ? 23.198 -11.776 -29.319 1.00 94.56 95 ILE A N 1
ATOM 763 C CA . ILE A 1 95 ? 23.285 -10.808 -30.416 1.00 94.56 95 ILE A CA 1
ATOM 764 C C . ILE A 1 95 ? 22.860 -11.500 -31.713 1.00 94.56 95 ILE A C 1
ATOM 766 O O . ILE A 1 95 ? 23.505 -12.448 -32.163 1.00 94.56 95 ILE A O 1
ATOM 770 N N . HIS A 1 96 ? 21.806 -10.988 -32.335 1.00 92.19 96 HIS A N 1
ATOM 771 C CA . HIS A 1 96 ? 21.317 -11.387 -33.647 1.00 92.19 96 HIS A CA 1
ATOM 772 C C . HIS A 1 96 ? 22.042 -10.576 -34.718 1.00 92.19 96 HIS A C 1
ATOM 774 O O . HIS A 1 96 ? 21.723 -9.411 -34.953 1.00 92.19 96 HIS A O 1
ATOM 780 N N . ARG A 1 97 ? 23.055 -11.185 -35.336 1.00 89.75 97 ARG A N 1
ATOM 781 C CA . ARG A 1 97 ? 23.925 -10.497 -36.294 1.00 89.75 97 ARG A CA 1
ATOM 782 C C . ARG A 1 97 ? 23.265 -10.284 -37.649 1.00 89.75 97 ARG A C 1
ATOM 784 O O . ARG A 1 97 ? 22.569 -11.176 -38.129 1.00 89.75 97 ARG A O 1
ATOM 791 N N . ASN A 1 98 ? 23.576 -9.160 -38.291 1.00 85.31 98 ASN A N 1
ATOM 792 C CA . ASN A 1 98 ? 23.125 -8.798 -39.633 1.00 85.31 98 ASN A CA 1
ATOM 793 C C . ASN A 1 98 ? 21.609 -8.986 -39.826 1.00 85.31 98 ASN A C 1
ATOM 795 O O . ASN A 1 98 ? 21.171 -9.558 -40.826 1.00 85.31 98 ASN A O 1
ATOM 799 N N . HIS A 1 99 ? 20.799 -8.518 -38.872 1.00 85.38 99 HIS A N 1
ATOM 800 C CA . HIS A 1 99 ? 19.348 -8.695 -38.920 1.00 85.38 99 HIS A CA 1
ATOM 801 C C . HIS A 1 99 ? 18.711 -7.869 -40.057 1.00 85.38 99 HIS A C 1
ATOM 803 O O . HIS A 1 99 ? 18.879 -6.643 -40.073 1.00 85.38 99 HIS A O 1
ATOM 809 N N . PRO A 1 100 ? 17.955 -8.476 -40.995 1.00 84.62 100 PRO A N 1
ATOM 810 C CA . PRO A 1 100 ? 17.316 -7.738 -42.082 1.00 84.62 100 PRO A CA 1
ATOM 811 C C . PRO A 1 100 ? 16.264 -6.742 -41.578 1.00 84.62 100 PRO A C 1
ATOM 813 O O . PRO A 1 100 ? 15.356 -7.086 -40.827 1.00 84.62 100 PRO A O 1
ATOM 816 N N . LEU A 1 101 ? 16.319 -5.494 -42.052 1.00 76.94 101 LEU A N 1
ATOM 817 C C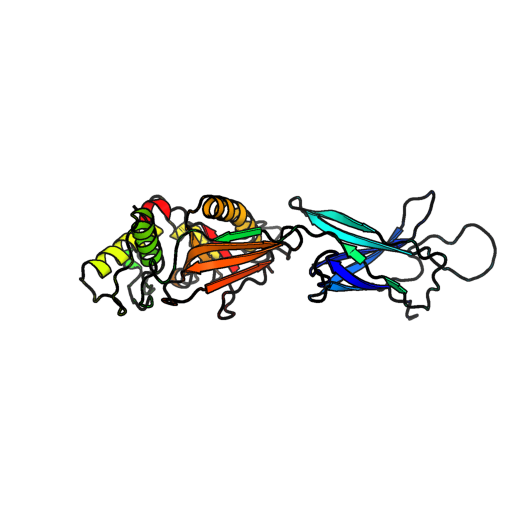A . LEU A 1 101 ? 15.410 -4.427 -41.600 1.00 76.94 101 LEU A CA 1
ATOM 818 C C . LEU A 1 101 ? 13.941 -4.614 -41.977 1.00 76.94 101 LEU A C 1
ATOM 820 O O . LEU A 1 101 ? 13.092 -3.885 -41.469 1.00 76.94 101 LEU A O 1
ATOM 824 N N . THR A 1 102 ? 13.635 -5.523 -42.894 1.00 78.62 102 THR A N 1
ATOM 825 C CA . THR A 1 102 ? 12.261 -5.868 -43.272 1.00 78.62 102 THR A CA 1
ATOM 826 C C . THR A 1 102 ? 11.648 -6.920 -42.362 1.00 78.62 102 THR A C 1
ATOM 828 O O . THR A 1 102 ? 10.430 -7.097 -42.391 1.00 78.62 102 THR A O 1
ATOM 831 N N . ASP A 1 103 ? 12.471 -7.598 -41.566 1.00 87.06 103 ASP A N 1
ATOM 832 C CA . ASP A 1 103 ? 12.074 -8.808 -40.870 1.00 87.06 103 ASP A CA 1
ATOM 833 C C . ASP A 1 103 ? 11.764 -8.483 -39.412 1.00 87.06 103 ASP A C 1
ATOM 835 O O . ASP A 1 103 ? 12.472 -7.724 -38.743 1.00 87.06 103 ASP A O 1
ATOM 839 N N . ASP A 1 104 ? 10.682 -9.063 -38.903 1.00 91.44 104 ASP A N 1
ATOM 840 C CA . ASP A 1 104 ? 10.386 -9.002 -37.480 1.00 91.44 104 ASP A CA 1
ATOM 841 C C . ASP A 1 104 ? 11.327 -9.955 -36.717 1.00 91.44 104 ASP A C 1
ATOM 843 O O . ASP A 1 104 ? 11.657 -11.043 -37.191 1.00 91.44 104 ASP A O 1
ATOM 847 N N . LEU A 1 105 ? 11.736 -9.561 -35.511 1.00 94.00 105 LEU A N 1
ATOM 848 C CA . LEU A 1 105 ? 12.643 -10.317 -34.651 1.00 94.00 105 LEU A CA 1
ATOM 849 C C . LEU A 1 105 ? 11.948 -10.669 -33.331 1.00 94.00 105 LEU A C 1
ATOM 851 O O . LEU A 1 105 ? 11.595 -9.787 -32.545 1.00 94.00 105 LEU A O 1
ATOM 855 N N . LEU A 1 106 ? 11.749 -11.964 -33.087 1.00 96.69 106 LEU A N 1
ATOM 856 C CA . LEU A 1 106 ? 11.205 -12.477 -31.830 1.00 96.69 106 LEU A CA 1
ATOM 857 C C . LEU A 1 106 ? 12.350 -12.762 -30.850 1.00 96.69 106 LEU A C 1
ATOM 859 O O . LEU A 1 106 ? 13.150 -13.658 -31.105 1.00 96.69 106 LEU A O 1
ATOM 863 N N . ILE A 1 107 ? 12.390 -12.064 -29.714 1.00 97.50 107 ILE A N 1
ATOM 864 C CA . ILE A 1 107 ? 13.359 -12.321 -28.640 1.00 97.50 107 ILE A CA 1
ATOM 865 C C . ILE A 1 107 ? 12.626 -12.481 -27.310 1.00 97.50 107 ILE A C 1
ATOM 867 O O . ILE A 1 107 ? 12.062 -11.527 -26.772 1.00 97.50 107 ILE A O 1
ATOM 871 N N . ASN A 1 108 ? 12.656 -13.686 -26.750 1.00 97.88 108 ASN A N 1
ATOM 872 C CA . ASN A 1 108 ? 12.169 -13.929 -25.396 1.00 97.88 108 ASN A CA 1
ATOM 873 C C . ASN A 1 108 ? 13.315 -13.779 -24.398 1.00 97.88 108 ASN A C 1
ATOM 875 O O . ASN A 1 108 ? 14.455 -14.127 -24.697 1.00 97.88 108 ASN A O 1
ATOM 879 N N . LEU A 1 109 ? 13.002 -13.252 -23.220 1.00 97.44 109 LEU A N 1
ATOM 880 C CA . LEU A 1 109 ? 13.956 -13.076 -22.136 1.00 97.44 109 LEU A CA 1
ATOM 881 C C . LEU A 1 109 ? 13.452 -13.801 -20.898 1.00 97.44 109 LEU A C 1
ATOM 883 O O . LEU A 1 109 ? 12.303 -13.614 -20.502 1.00 97.44 109 LEU A O 1
ATOM 887 N N . ASP A 1 110 ? 14.343 -14.539 -20.253 1.00 95.94 110 ASP A N 1
ATOM 888 C CA . ASP A 1 110 ? 14.121 -15.040 -18.904 1.00 95.94 110 ASP A CA 1
ATOM 889 C C . ASP A 1 110 ? 14.889 -14.155 -17.919 1.00 95.94 110 ASP A C 1
ATOM 891 O O . ASP A 1 110 ? 16.080 -13.873 -18.099 1.00 95.94 110 ASP A O 1
ATOM 895 N N . VAL A 1 111 ? 14.198 -13.692 -16.881 1.00 92.38 111 VAL A N 1
ATOM 896 C CA . VAL A 1 111 ? 14.767 -12.899 -15.788 1.00 92.38 111 VAL A CA 1
ATOM 897 C C . VAL A 1 111 ? 14.632 -13.654 -14.476 1.00 92.38 111 VAL A C 1
ATOM 899 O O . VAL A 1 111 ? 13.654 -14.360 -14.245 1.00 92.38 111 VAL A O 1
ATOM 902 N N . GLU A 1 112 ? 15.607 -13.489 -13.592 1.00 89.19 112 GLU A N 1
ATOM 903 C CA . GLU A 1 112 ? 15.457 -13.896 -12.199 1.00 89.19 112 GLU A CA 1
ATOM 904 C C . GLU A 1 112 ? 14.887 -12.707 -11.432 1.00 89.19 112 GLU A C 1
ATOM 906 O O . GLU A 1 112 ? 15.542 -11.675 -11.284 1.00 89.19 112 GLU A O 1
ATOM 911 N N . VAL A 1 113 ? 13.635 -12.833 -10.998 1.00 83.31 113 VAL A N 1
ATOM 912 C CA . VAL A 1 113 ? 12.982 -11.835 -10.150 1.00 83.31 113 VAL A CA 1
ATOM 913 C C . VAL A 1 113 ? 13.070 -12.265 -8.688 1.00 83.31 113 VAL A C 1
ATOM 915 O O . VAL A 1 113 ? 13.158 -13.455 -8.366 1.00 83.31 113 VAL A O 1
ATOM 918 N N . GLU A 1 114 ? 13.086 -11.290 -7.786 1.00 82.00 114 GLU A N 1
ATOM 919 C CA . GLU A 1 114 ? 13.059 -11.578 -6.355 1.00 82.00 114 GLU A CA 1
ATOM 920 C C . GLU A 1 114 ? 11.702 -12.163 -5.966 1.00 82.00 114 GLU A C 1
ATOM 922 O O . GLU A 1 114 ? 10.663 -11.687 -6.428 1.00 82.00 114 GLU A O 1
ATOM 927 N N . GLU A 1 115 ? 11.717 -13.170 -5.089 1.00 80.69 115 GLU A N 1
ATOM 928 C CA . GLU A 1 115 ? 10.486 -13.772 -4.575 1.00 80.69 115 GLU A CA 1
ATOM 929 C C . GLU A 1 115 ? 9.609 -12.710 -3.895 1.00 80.69 115 GLU A C 1
ATOM 931 O O . GLU A 1 115 ? 10.130 -11.854 -3.165 1.00 80.69 115 GLU A O 1
ATOM 936 N N . PRO A 1 116 ? 8.279 -12.768 -4.072 1.00 86.31 116 PRO A N 1
ATOM 937 C CA . PRO A 1 116 ? 7.373 -11.911 -3.331 1.00 86.31 116 PRO A CA 1
ATOM 938 C C . PRO A 1 116 ? 7.567 -12.070 -1.820 1.00 86.31 116 PRO A C 1
ATOM 940 O O . PRO A 1 116 ? 7.511 -13.167 -1.265 1.00 86.31 116 PRO A O 1
ATOM 943 N N . LEU A 1 117 ? 7.752 -10.945 -1.138 1.00 92.00 117 LEU A N 1
ATOM 944 C CA . LEU A 1 117 ? 7.775 -10.876 0.313 1.00 92.00 117 LEU A CA 1
ATOM 945 C C . LEU A 1 117 ? 6.337 -10.863 0.819 1.00 92.00 117 LEU A C 1
ATOM 947 O O . LEU A 1 117 ? 5.546 -10.011 0.414 1.00 92.00 117 LEU A O 1
ATOM 951 N N . ALA A 1 118 ? 6.001 -11.767 1.733 1.00 95.69 118 ALA A N 1
ATOM 952 C CA . ALA A 1 118 ? 4.688 -11.800 2.358 1.00 95.69 118 ALA A CA 1
ATOM 953 C C . ALA A 1 118 ? 4.806 -11.908 3.877 1.00 95.69 118 ALA A C 1
ATOM 955 O O . ALA A 1 118 ? 5.626 -12.662 4.400 1.00 95.69 118 ALA A O 1
ATOM 956 N N . LYS A 1 119 ? 3.958 -11.163 4.584 1.00 97.75 119 LYS A N 1
ATOM 957 C CA . LYS A 1 119 ? 3.869 -11.193 6.044 1.00 97.75 119 LYS A CA 1
ATOM 958 C C . LYS A 1 119 ? 2.435 -10.914 6.462 1.00 97.75 119 LYS A C 1
ATOM 960 O O . LYS A 1 119 ? 1.838 -9.950 5.997 1.00 97.75 119 LYS A O 1
ATOM 965 N N . MET A 1 120 ? 1.923 -11.726 7.377 1.00 98.44 120 MET A N 1
ATOM 966 C CA . MET A 1 120 ? 0.718 -11.442 8.154 1.00 98.44 120 MET A CA 1
ATOM 967 C C . MET A 1 120 ? 1.130 -11.289 9.615 1.00 98.44 120 MET A C 1
ATOM 969 O O . MET A 1 120 ? 2.017 -12.008 10.082 1.00 98.44 120 MET A O 1
ATOM 973 N N . THR A 1 121 ? 0.509 -10.354 10.325 1.00 98.56 121 THR A N 1
ATOM 974 C CA . THR A 1 121 ? 0.570 -10.322 11.786 1.00 98.56 121 THR A CA 1
ATOM 975 C C . THR A 1 121 ? -0.348 -11.415 12.356 1.00 98.56 121 THR A C 1
ATOM 977 O O . THR A 1 121 ? -1.200 -11.940 11.636 1.00 98.56 121 THR A O 1
ATOM 980 N N . PRO A 1 122 ? -0.243 -11.747 13.654 1.00 98.38 122 PRO A N 1
ATOM 981 C CA . PRO A 1 122 ? -1.177 -12.667 14.311 1.00 98.38 122 PRO A CA 1
ATOM 982 C C . PRO A 1 122 ? -2.610 -12.126 14.480 1.00 98.38 122 PRO A C 1
ATOM 984 O O . PRO A 1 122 ? -3.447 -12.803 15.075 1.00 98.38 122 PRO A O 1
ATOM 987 N N . PHE A 1 123 ? -2.911 -10.911 14.008 1.00 98.44 123 PHE A N 1
ATOM 988 C CA . PHE A 1 123 ? -4.250 -10.336 14.103 1.00 98.44 123 PHE A CA 1
ATOM 989 C C . PHE A 1 123 ? -5.214 -11.079 13.167 1.00 98.44 123 PHE A C 1
ATOM 991 O O . PHE A 1 123 ? -5.207 -10.888 11.953 1.00 98.44 123 PHE A O 1
ATOM 998 N N . ASP A 1 124 ? -6.068 -11.912 13.750 1.00 97.81 124 ASP A N 1
ATOM 999 C CA . ASP A 1 124 ? -7.200 -12.556 13.081 1.00 97.81 124 ASP A CA 1
ATOM 1000 C C . ASP A 1 124 ? -8.438 -11.642 13.085 1.00 97.81 124 ASP A C 1
ATOM 1002 O O . ASP A 1 124 ? -8.911 -11.234 14.146 1.00 97.81 124 ASP A O 1
ATOM 1006 N N . ILE A 1 125 ? -8.971 -11.330 11.900 1.00 97.75 125 ILE A N 1
ATOM 1007 C CA . ILE A 1 125 ? -10.154 -10.473 11.723 1.00 97.75 125 ILE A CA 1
ATOM 1008 C C . ILE A 1 125 ? -11.383 -11.054 12.428 1.00 97.75 125 ILE A C 1
ATOM 1010 O O . ILE A 1 125 ? -12.111 -10.305 13.068 1.00 97.75 125 ILE A O 1
ATOM 1014 N N . SER A 1 126 ? -11.579 -12.370 12.351 1.00 96.62 126 SER A N 1
ATOM 1015 C CA . SER A 1 126 ? -12.745 -13.063 12.913 1.00 96.62 126 SER A CA 1
ATOM 1016 C C . SER A 1 126 ? -12.707 -13.196 14.437 1.00 96.62 126 SER A C 1
ATOM 1018 O O . SER A 1 126 ? -13.683 -13.625 15.044 1.00 96.62 126 SER A O 1
ATOM 1020 N N . GLN A 1 127 ? -11.576 -12.863 15.064 1.00 97.56 127 GLN A N 1
ATOM 1021 C CA . GLN A 1 127 ? -11.390 -12.946 16.513 1.00 97.56 127 GLN A CA 1
ATOM 1022 C C . GLN A 1 127 ? -11.161 -11.580 17.155 1.00 97.56 127 GLN A C 1
ATOM 1024 O O . GLN A 1 127 ? -11.616 -11.338 18.271 1.00 97.56 127 GLN A O 1
ATOM 1029 N N . HIS A 1 128 ? -10.438 -10.694 16.471 1.00 98.19 128 HIS A N 1
ATOM 1030 C CA . HIS A 1 128 ? -9.987 -9.414 17.013 1.00 98.19 128 HIS A CA 1
ATOM 1031 C C . HIS A 1 128 ? -10.668 -8.206 16.350 1.00 98.19 128 HIS A C 1
ATOM 1033 O O . HIS A 1 128 ? -10.620 -7.105 16.903 1.00 98.19 128 HIS A O 1
ATOM 1039 N N . GLY A 1 129 ? -11.287 -8.377 15.176 1.00 97.94 129 GLY A N 1
ATOM 1040 C CA . GLY A 1 129 ? -12.100 -7.355 14.514 1.00 97.94 129 GLY A CA 1
ATOM 1041 C C . GLY A 1 129 ? -13.532 -7.327 15.053 1.00 97.94 129 GLY A C 1
ATOM 1042 O O . GLY A 1 129 ? -14.024 -8.323 15.568 1.00 97.94 129 GLY A O 1
ATOM 1043 N N . PHE A 1 130 ? -14.213 -6.183 14.944 1.00 98.38 130 PHE A N 1
ATOM 1044 C CA . PHE A 1 130 ? -15.631 -6.108 15.306 1.00 98.38 130 PHE A CA 1
ATOM 1045 C C . PHE A 1 130 ? -16.499 -6.814 14.257 1.00 98.38 130 PHE A C 1
ATOM 1047 O O . PHE A 1 130 ? -16.275 -6.650 13.057 1.00 98.38 130 PHE A O 1
ATOM 1054 N N . HIS A 1 131 ? -17.540 -7.510 14.718 1.00 98.19 131 HIS A N 1
ATOM 1055 C CA . HIS A 1 131 ? -18.494 -8.250 13.878 1.00 98.19 131 HIS A CA 1
ATOM 1056 C C . HIS A 1 131 ? -19.668 -7.386 13.381 1.00 98.19 131 HIS A C 1
ATOM 1058 O O . HIS A 1 131 ? -20.736 -7.891 13.036 1.00 98.19 131 HIS A O 1
ATOM 1064 N N . PHE A 1 132 ? -19.506 -6.061 13.387 1.00 97.94 132 PHE A N 1
ATOM 1065 C CA . PHE A 1 132 ? -20.493 -5.112 12.883 1.00 97.94 132 PHE A CA 1
ATOM 1066 C C . PHE A 1 132 ? -19.820 -4.008 12.077 1.00 97.94 132 PHE A C 1
ATOM 1068 O O . PHE A 1 132 ? -18.724 -3.550 12.407 1.00 97.94 132 PHE A O 1
ATOM 1075 N N . ASP A 1 133 ? -20.524 -3.542 11.051 1.00 97.56 133 ASP A N 1
ATOM 1076 C CA . ASP A 1 133 ? -20.039 -2.468 10.200 1.00 97.56 133 ASP A CA 1
ATOM 1077 C C . ASP A 1 133 ? -20.090 -1.112 10.914 1.00 97.56 133 ASP A C 1
ATOM 1079 O O . ASP A 1 133 ? -20.981 -0.796 11.711 1.00 97.56 133 ASP A O 1
ATOM 1083 N N . ASN A 1 134 ? -19.140 -0.259 10.560 1.00 96.38 134 ASN A N 1
ATOM 1084 C CA . ASN A 1 134 ? -19.057 1.135 10.957 1.00 96.38 134 ASN A CA 1
ATOM 1085 C C . ASN A 1 134 ? -20.162 1.983 10.289 1.00 96.38 134 ASN A C 1
ATOM 1087 O O . ASN A 1 134 ? -19.928 2.739 9.347 1.00 96.38 134 ASN A O 1
ATOM 1091 N N . ILE A 1 135 ? -21.382 1.877 10.815 1.00 94.25 135 ILE A N 1
ATOM 1092 C CA . ILE A 1 135 ? -22.583 2.579 10.326 1.00 94.25 135 ILE A CA 1
ATOM 1093 C C . ILE A 1 135 ? -22.890 3.884 11.082 1.00 94.25 135 ILE A C 1
ATOM 1095 O O . ILE A 1 135 ? -23.960 4.476 10.922 1.00 94.25 135 ILE A O 1
ATOM 1099 N N . PHE A 1 136 ? -21.984 4.333 11.953 1.00 93.44 136 PHE A N 1
ATOM 1100 C CA . PHE A 1 136 ? -22.224 5.491 12.812 1.00 93.44 136 PHE A CA 1
ATOM 1101 C C . PHE A 1 136 ? -22.318 6.798 12.017 1.00 93.44 136 PHE A C 1
ATOM 1103 O O . PHE A 1 136 ? -21.631 7.007 11.020 1.00 93.44 136 PHE A O 1
ATOM 1110 N N . THR A 1 137 ? -23.161 7.706 12.507 1.00 89.44 137 THR A N 1
ATOM 1111 C CA . THR A 1 137 ? -23.395 9.035 11.930 1.00 89.44 137 THR A CA 1
ATOM 1112 C C . THR A 1 137 ? -23.160 10.076 13.019 1.00 89.44 137 THR A C 1
ATOM 1114 O O . THR A 1 137 ? -24.075 10.432 13.760 1.00 89.44 137 THR A O 1
ATOM 1117 N N . VAL A 1 138 ? -21.919 10.545 13.144 1.00 84.25 138 VAL A N 1
ATOM 1118 C CA . VAL A 1 138 ? -21.505 11.510 14.173 1.00 84.25 138 VAL A CA 1
ATOM 1119 C C . VAL A 1 138 ? -21.058 12.809 13.516 1.00 84.25 138 VAL A C 1
ATOM 1121 O O . VAL A 1 138 ? -20.322 12.790 12.531 1.00 84.25 138 VAL A O 1
ATOM 1124 N N . GLN A 1 139 ? -21.512 13.945 14.049 1.00 82.31 139 GLN A N 1
ATOM 1125 C CA . GLN A 1 139 ? -21.068 15.261 13.583 1.00 82.31 139 GLN A CA 1
ATOM 1126 C C . GLN A 1 139 ? -19.607 15.475 13.961 1.00 82.31 139 GLN A C 1
ATOM 1128 O O . GLN A 1 139 ? -19.268 15.356 15.136 1.00 82.31 139 GLN A O 1
ATOM 1133 N N . ALA A 1 140 ? -18.768 15.828 12.989 1.00 77.56 140 ALA A N 1
ATOM 1134 C CA . ALA A 1 140 ? -17.323 15.980 13.161 1.00 77.56 140 ALA A CA 1
ATOM 1135 C C . ALA A 1 140 ? -16.927 17.021 14.229 1.00 77.56 140 ALA A C 1
ATOM 1137 O O . ALA A 1 140 ? -15.825 16.943 14.767 1.00 77.56 140 ALA A O 1
ATOM 1138 N N . ASP A 1 141 ? -17.841 17.920 14.611 1.00 75.06 141 ASP A N 1
ATOM 1139 C CA . ASP A 1 141 ? -17.674 18.869 15.719 1.00 75.06 141 ASP A CA 1
ATOM 1140 C C . ASP A 1 141 ? -17.351 18.190 17.066 1.00 75.06 141 ASP A C 1
ATOM 1142 O O . ASP A 1 141 ? -16.780 18.824 17.956 1.00 75.06 141 ASP A O 1
ATOM 1146 N N . PHE A 1 142 ? -17.623 16.885 17.219 1.00 74.50 142 PHE A N 1
ATOM 1147 C CA . PHE A 1 142 ? -17.177 16.122 18.393 1.00 74.50 142 PHE A CA 1
ATOM 1148 C C . PHE A 1 142 ? -15.643 16.087 18.552 1.00 74.50 142 PHE A C 1
ATOM 1150 O O . PHE A 1 142 ? -15.151 15.815 19.646 1.00 74.50 142 PHE A O 1
ATOM 1157 N N . LEU A 1 143 ? -14.881 16.397 17.494 1.00 68.19 143 LEU A N 1
ATOM 1158 C CA . LEU A 1 143 ? -13.424 16.558 17.529 1.00 68.19 143 LEU A CA 1
ATOM 1159 C C . LEU A 1 143 ? -12.970 17.873 18.193 1.00 68.19 143 LEU A C 1
ATOM 1161 O O . LEU A 1 143 ? -11.772 18.123 18.296 1.00 68.19 143 LEU A O 1
ATOM 1165 N N . GLY A 1 144 ? -13.896 18.716 18.665 1.00 61.44 144 GLY A N 1
ATOM 1166 C CA . GLY A 1 144 ? -13.582 19.978 19.347 1.00 61.44 144 GLY A CA 1
ATOM 1167 C C . GLY A 1 144 ? -13.181 21.116 18.402 1.00 61.44 144 GLY A C 1
ATOM 1168 O O . GLY A 1 144 ? -12.752 22.176 18.852 1.00 61.44 144 GLY A O 1
ATOM 1169 N N . VAL A 1 145 ? -13.344 20.907 17.097 1.00 63.78 145 VAL A N 1
ATOM 1170 C CA . VAL A 1 145 ? -13.111 21.878 16.026 1.00 63.78 145 VAL A CA 1
ATOM 1171 C C . VAL A 1 145 ? -14.394 22.016 15.214 1.00 63.78 145 VAL A C 1
ATOM 1173 O O . VAL A 1 145 ? -15.037 21.015 14.920 1.00 63.78 145 VAL A O 1
ATOM 1176 N N . SER A 1 146 ? -14.778 23.247 14.862 1.00 67.25 146 SER A N 1
ATOM 1177 C CA . SER A 1 146 ? -15.940 23.485 13.996 1.00 67.25 146 SER A CA 1
ATOM 1178 C C . SER A 1 146 ? -15.593 23.044 12.578 1.00 67.25 146 SER A C 1
ATOM 1180 O O . SER A 1 146 ? -14.979 23.785 11.809 1.00 67.25 146 SER A O 1
ATOM 1182 N N . LEU A 1 147 ? -15.935 21.800 12.259 1.00 65.00 147 LEU A N 1
ATOM 1183 C CA . LEU A 1 147 ? -15.700 21.182 10.954 1.00 65.00 147 LEU A CA 1
ATOM 1184 C C . LEU A 1 147 ? -16.967 21.239 10.088 1.00 65.00 147 LEU A C 1
ATOM 1186 O O . LEU A 1 147 ? -17.045 20.639 9.018 1.00 65.00 147 LEU A O 1
ATOM 1190 N N . GLY A 1 148 ? -17.968 22.000 10.533 1.00 62.88 148 GLY A N 1
ATOM 1191 C CA . GLY A 1 148 ? -19.231 22.176 9.837 1.00 62.88 148 GLY A CA 1
ATOM 1192 C C . GLY A 1 148 ? -20.108 20.924 9.897 1.00 62.88 148 GLY A C 1
ATOM 1193 O O . GLY A 1 148 ? -19.988 20.078 10.774 1.00 62.88 148 GLY A O 1
ATOM 1194 N N . ARG A 1 149 ? -21.026 20.781 8.932 1.00 67.81 149 ARG A N 1
ATOM 1195 C CA . ARG A 1 149 ? -22.020 19.685 8.897 1.00 67.81 149 ARG A CA 1
ATOM 1196 C C . ARG A 1 149 ? -21.447 18.334 8.438 1.00 67.81 149 ARG A C 1
ATOM 1198 O O . ARG A 1 149 ? -22.188 17.519 7.887 1.00 67.81 149 ARG A O 1
ATOM 1205 N N . TRP A 1 150 ? -20.143 18.102 8.573 1.00 75.69 150 TRP A N 1
ATOM 1206 C CA . TRP A 1 150 ? -19.552 16.836 8.151 1.00 75.69 150 TRP A CA 1
ATOM 1207 C C . TRP A 1 150 ? -19.941 15.717 9.107 1.00 75.69 150 TRP A C 1
ATOM 1209 O O . TRP A 1 150 ? -19.898 15.860 10.328 1.00 75.69 150 TRP A O 1
ATOM 1219 N N . VAL A 1 151 ? -20.325 14.592 8.517 1.00 79.25 151 VAL A N 1
ATOM 1220 C CA . VAL A 1 151 ? -20.673 13.370 9.230 1.00 79.25 151 VAL A CA 1
ATOM 1221 C C . VAL A 1 151 ? -19.541 12.371 9.044 1.00 79.25 151 VAL A C 1
ATOM 1223 O O . VAL A 1 151 ? -18.967 12.268 7.954 1.00 79.25 151 VAL A O 1
ATOM 1226 N N . MET A 1 152 ? -19.223 11.645 10.108 1.00 84.75 152 MET A N 1
ATOM 1227 C CA . MET A 1 152 ? -18.251 10.562 10.100 1.00 84.75 152 MET A CA 1
ATOM 1228 C C . MET A 1 152 ? -18.707 9.385 10.960 1.00 84.75 152 MET A C 1
ATOM 1230 O O . MET A 1 152 ? -19.537 9.539 11.858 1.00 84.75 152 MET A O 1
ATOM 1234 N N . GLY A 1 153 ? -18.131 8.219 10.673 1.00 91.56 153 GLY A N 1
ATOM 1235 C CA . GLY A 1 153 ? -18.211 7.050 11.540 1.00 91.56 153 GLY A CA 1
ATOM 1236 C C . GLY A 1 153 ? -17.060 6.991 12.550 1.00 91.56 153 GLY A C 1
ATOM 1237 O O . GLY A 1 153 ? -16.318 7.957 12.740 1.00 91.56 153 GLY A O 1
ATOM 1238 N N . PHE A 1 154 ? -16.881 5.820 13.158 1.00 95.94 154 PHE A N 1
ATOM 1239 C CA . PHE A 1 154 ? -15.828 5.511 14.123 1.00 95.94 154 PHE A CA 1
ATOM 1240 C C . PHE A 1 154 ? -14.730 4.594 13.561 1.00 95.94 154 PHE A C 1
ATOM 1242 O O . PHE A 1 154 ? -14.131 3.837 14.317 1.00 95.94 154 PHE A O 1
ATOM 1249 N N . CYS A 1 155 ? -14.423 4.637 12.260 1.00 96.69 155 CYS A N 1
ATOM 1250 C CA . CYS A 1 155 ? -13.436 3.736 11.647 1.00 96.69 155 CYS A CA 1
ATOM 1251 C C . CYS A 1 155 ? -12.065 3.732 12.355 1.00 96.69 155 CYS A C 1
ATOM 1253 O O . CYS A 1 155 ? -11.541 2.668 12.684 1.00 96.69 155 CYS A O 1
ATOM 1255 N N . GLY A 1 156 ? -11.511 4.903 12.674 1.00 96.44 156 GLY A N 1
ATOM 1256 C CA . GLY A 1 156 ? -10.263 5.017 13.435 1.00 96.44 156 GLY A CA 1
ATOM 1257 C C . GLY A 1 156 ? -10.406 4.517 14.875 1.00 96.44 156 GLY A C 1
ATOM 1258 O O . GLY A 1 156 ? -9.535 3.807 15.372 1.00 96.44 156 GLY A O 1
ATOM 1259 N N . GLY A 1 157 ? -11.530 4.828 15.525 1.00 97.31 157 GLY A N 1
ATOM 1260 C CA . GLY A 1 157 ? -11.841 4.364 16.877 1.00 97.31 157 GLY A CA 1
ATOM 1261 C C . GLY A 1 157 ? -11.984 2.847 16.974 1.00 97.31 157 GLY A C 1
ATOM 1262 O O . GLY A 1 157 ? -11.437 2.238 17.888 1.00 97.31 157 GLY A O 1
ATOM 1263 N N . MET A 1 158 ? -12.646 2.231 15.995 1.00 98.50 158 MET A N 1
ATOM 1264 C CA . MET A 1 158 ? -12.791 0.782 15.861 1.00 98.50 158 MET A CA 1
ATOM 1265 C C . MET A 1 158 ? -11.450 0.106 15.585 1.00 98.50 158 MET A C 1
ATOM 1267 O O . MET A 1 158 ? -11.150 -0.896 16.225 1.00 98.50 158 MET A O 1
ATOM 1271 N N . CYS A 1 159 ? -10.610 0.663 14.704 1.00 98.56 159 CYS A N 1
ATOM 1272 C CA . CYS A 1 159 ? -9.256 0.143 14.490 1.00 98.56 159 CYS A CA 1
ATOM 1273 C C . CYS A 1 159 ? -8.427 0.192 15.783 1.00 98.56 159 CYS A C 1
ATOM 1275 O O . CYS A 1 159 ? -7.826 -0.805 16.167 1.00 98.56 159 CYS A O 1
ATOM 1277 N N . ALA A 1 160 ? -8.430 1.327 16.486 1.00 98.44 160 ALA A N 1
ATOM 1278 C CA . ALA A 1 160 ? -7.685 1.497 17.732 1.00 98.44 160 ALA A CA 1
ATOM 1279 C C . ALA A 1 160 ? -8.201 0.594 18.868 1.00 98.44 160 ALA A C 1
ATOM 1281 O O . ALA A 1 160 ? -7.414 0.046 19.637 1.00 98.44 160 ALA A O 1
ATOM 1282 N N . ALA A 1 161 ? -9.519 0.416 18.970 1.00 98.19 161 ALA A N 1
ATOM 1283 C CA . ALA A 1 161 ? -10.152 -0.486 19.929 1.00 98.19 161 ALA A CA 1
ATOM 1284 C C . ALA A 1 161 ? -9.811 -1.959 19.660 1.00 98.19 161 ALA A C 1
ATOM 1286 O O . ALA A 1 161 ? -9.576 -2.709 20.609 1.00 98.19 161 ALA A O 1
ATOM 1287 N N . ALA A 1 162 ? -9.777 -2.359 18.386 1.00 98.25 162 ALA A N 1
ATOM 1288 C CA . ALA A 1 162 ? -9.425 -3.708 17.964 1.00 98.25 162 ALA A CA 1
ATOM 1289 C C . ALA A 1 162 ? -7.942 -4.017 18.233 1.00 98.25 162 ALA A C 1
ATOM 1291 O O . ALA A 1 162 ? -7.630 -5.033 18.849 1.00 98.25 162 ALA A O 1
ATOM 1292 N N . VAL A 1 163 ? -7.028 -3.106 17.870 1.00 97.75 163 VAL A N 1
ATOM 1293 C CA . VAL A 1 163 ? -5.590 -3.254 18.176 1.00 97.75 163 VAL A CA 1
ATOM 1294 C C . VAL A 1 163 ? -5.340 -3.303 19.679 1.00 97.75 163 VAL A C 1
ATOM 1296 O O . VAL A 1 163 ? -4.596 -4.161 20.134 1.00 97.75 163 VAL A O 1
ATOM 1299 N N . ASN A 1 164 ? -5.994 -2.446 20.471 1.00 97.81 164 ASN A N 1
ATOM 1300 C CA . ASN A 1 164 ? -5.837 -2.464 21.928 1.00 97.81 164 ASN A CA 1
ATOM 1301 C C . ASN A 1 164 ? -6.217 -3.816 22.549 1.00 97.81 164 ASN A C 1
ATOM 1303 O O . ASN A 1 164 ? -5.542 -4.278 23.465 1.00 97.81 164 ASN A O 1
ATOM 1307 N N . ARG A 1 165 ? -7.305 -4.433 22.073 1.00 97.44 165 ARG A N 1
ATOM 1308 C CA . ARG A 1 165 ? -7.736 -5.761 22.531 1.00 97.44 165 ARG A CA 1
ATOM 1309 C C . ARG A 1 165 ? -6.739 -6.833 22.104 1.00 97.44 165 ARG A C 1
ATOM 1311 O O . ARG A 1 165 ? -6.282 -7.586 22.958 1.00 97.44 165 ARG A O 1
ATOM 1318 N N . PHE A 1 166 ? -6.323 -6.825 20.837 1.00 97.50 166 PHE A N 1
ATOM 1319 C CA . PHE A 1 166 ? -5.291 -7.726 20.316 1.00 97.50 166 PHE A CA 1
ATOM 1320 C C . PHE A 1 166 ? -3.987 -7.658 21.128 1.00 97.50 166 PHE A C 1
ATOM 1322 O O . PHE A 1 166 ? -3.500 -8.687 21.590 1.00 97.50 166 PHE A O 1
ATOM 1329 N N . ASP A 1 167 ? -3.475 -6.455 21.399 1.00 96.44 167 ASP A N 1
ATOM 1330 C CA . ASP A 1 167 ? -2.255 -6.242 22.191 1.00 96.44 167 ASP A CA 1
ATOM 1331 C C . ASP A 1 167 ? -2.385 -6.760 23.638 1.00 96.44 167 ASP A C 1
ATOM 1333 O O . ASP A 1 167 ? -1.387 -7.057 24.296 1.00 96.44 167 ASP A O 1
ATOM 1337 N N . ARG A 1 168 ? -3.618 -6.872 24.147 1.00 96.69 168 ARG A N 1
ATOM 1338 C CA . ARG A 1 168 ? -3.948 -7.407 25.477 1.00 96.69 168 ARG A CA 1
ATOM 1339 C C . ARG A 1 168 ? -4.304 -8.898 25.455 1.00 96.69 168 ARG A C 1
ATOM 1341 O O . ARG A 1 168 ? -4.593 -9.451 26.513 1.00 96.69 168 ARG A O 1
ATOM 1348 N N . GLY A 1 169 ? -4.272 -9.547 24.288 1.00 96.81 169 GLY A N 1
ATOM 1349 C CA . GLY A 1 16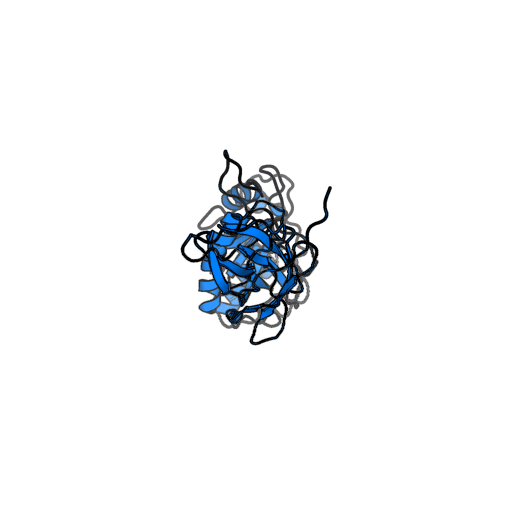9 ? -4.688 -10.941 24.110 1.00 96.81 169 GLY A CA 1
ATOM 1350 C C . GLY A 1 169 ? -6.194 -11.158 24.288 1.00 96.81 169 GLY A C 1
ATOM 1351 O O . GLY A 1 169 ? -6.617 -12.247 24.667 1.00 96.81 169 GLY A O 1
ATOM 1352 N N . GLU A 1 170 ? -7.002 -10.120 24.069 1.00 97.25 170 GLU A N 1
ATOM 1353 C CA . GLU A 1 170 ? -8.457 -10.162 24.189 1.00 97.25 170 GLU A CA 1
ATOM 1354 C C . GLU A 1 170 ? -9.136 -10.310 22.827 1.00 97.25 170 GLU A C 1
ATOM 1356 O O . GLU A 1 170 ? -8.679 -9.767 21.819 1.00 97.25 170 GLU A O 1
ATOM 1361 N N . LEU A 1 171 ? -10.281 -10.993 22.826 1.00 96.94 171 LEU A N 1
ATOM 1362 C CA . LEU A 1 171 ? -11.162 -11.076 21.666 1.00 96.94 171 LEU A CA 1
ATOM 1363 C C . LEU A 1 171 ? -12.001 -9.801 21.523 1.00 96.94 171 LEU A C 1
ATOM 1365 O O . LEU A 1 171 ? -12.269 -9.086 22.498 1.00 96.94 171 LEU A O 1
ATOM 1369 N N . ALA A 1 172 ? -12.454 -9.535 20.302 1.00 96.38 172 ALA A N 1
ATOM 1370 C CA . ALA A 1 172 ? -13.497 -8.555 20.064 1.00 96.38 172 ALA A CA 1
ATOM 1371 C C . ALA A 1 172 ? -14.803 -8.967 20.773 1.00 96.38 172 ALA A C 1
ATOM 1373 O O . ALA A 1 172 ? -15.046 -10.157 21.001 1.00 96.38 172 ALA A O 1
ATOM 1374 N N . PRO A 1 173 ? -15.661 -8.001 21.146 1.00 95.31 173 PRO A N 1
ATOM 1375 C CA . PRO A 1 173 ? -16.998 -8.318 21.625 1.00 95.31 173 PRO A CA 1
ATOM 1376 C C . PRO A 1 173 ? -17.756 -9.152 20.581 1.00 95.31 173 PRO A C 1
ATOM 1378 O O . PRO A 1 173 ? -17.701 -8.809 19.401 1.00 95.31 173 PRO A O 1
ATOM 1381 N N . PRO A 1 174 ? -18.506 -10.191 20.993 1.00 95.38 174 PRO A N 1
ATOM 1382 C CA . PRO A 1 174 ? -19.240 -11.063 20.072 1.00 95.38 174 PRO A CA 1
ATOM 1383 C C . PRO A 1 174 ? -20.468 -10.376 19.447 1.00 95.38 174 PRO A C 1
ATOM 1385 O O . PRO A 1 174 ? -21.228 -11.009 18.717 1.00 95.38 174 PRO A O 1
ATOM 1388 N N . ASP A 1 175 ? -20.713 -9.106 19.781 1.00 96.00 175 ASP A N 1
ATOM 1389 C CA . ASP A 1 175 ? -21.818 -8.316 19.261 1.00 96.00 175 ASP A CA 1
ATOM 1390 C C . ASP A 1 175 ? -21.719 -8.189 17.735 1.00 96.00 175 ASP A C 1
ATOM 1392 O O . ASP A 1 175 ? -20.732 -7.691 17.203 1.00 96.00 175 ASP A O 1
ATOM 1396 N N . VAL A 1 176 ? -22.785 -8.585 17.037 1.00 96.62 176 VAL A N 1
ATOM 1397 C CA . VAL A 1 176 ? -22.921 -8.466 15.569 1.00 96.62 176 VAL A CA 1
ATOM 1398 C C . VAL A 1 176 ? -23.720 -7.228 15.148 1.00 96.62 176 VAL A C 1
ATOM 1400 O O . VAL A 1 176 ? -24.106 -7.058 13.996 1.00 96.62 176 VAL A O 1
ATOM 1403 N N . SER A 1 177 ? -24.055 -6.363 16.105 1.00 96.94 177 SER A N 1
ATOM 1404 C CA . SER A 1 177 ? -24.798 -5.125 15.879 1.00 96.94 177 SER A CA 1
ATOM 1405 C C . SER A 1 177 ? -24.042 -3.956 16.477 1.00 96.94 177 SER A C 1
ATOM 1407 O O . SER A 1 177 ? -23.509 -4.053 17.582 1.00 96.94 177 SER A O 1
ATOM 1409 N N . ALA A 1 178 ? -24.030 -2.835 15.757 1.00 96.44 178 ALA A N 1
ATOM 1410 C CA . ALA A 1 178 ? -23.358 -1.639 16.230 1.00 96.44 178 ALA A CA 1
ATOM 1411 C C . ALA A 1 178 ? -23.955 -1.174 17.578 1.00 96.44 178 ALA A C 1
ATOM 1413 O O . ALA A 1 178 ? -25.182 -1.136 17.730 1.00 96.44 178 ALA A O 1
ATOM 1414 N N . PRO A 1 179 ? -23.118 -0.800 18.562 1.00 96.69 179 PRO A N 1
ATOM 1415 C CA . PRO A 1 179 ? -23.569 -0.359 19.873 1.00 96.69 179 PRO A CA 1
ATOM 1416 C C . PRO A 1 179 ? -24.458 0.884 19.782 1.00 96.69 179 PRO A C 1
ATOM 1418 O O . PRO A 1 179 ? -24.134 1.859 19.100 1.00 96.69 179 PRO A O 1
ATOM 1421 N N . ALA A 1 180 ? -25.553 0.887 20.543 1.00 95.19 180 ALA A N 1
ATOM 1422 C CA . ALA A 1 180 ? -26.424 2.051 20.653 1.00 95.19 180 ALA A CA 1
ATOM 1423 C C . ALA A 1 180 ? -25.691 3.248 21.286 1.00 95.19 180 ALA A C 1
ATOM 1425 O O . ALA A 1 180 ? -24.810 3.086 22.143 1.00 95.19 180 ALA A O 1
ATOM 1426 N N . GLN A 1 181 ? -26.088 4.464 20.898 1.00 93.50 181 GLN A N 1
ATOM 1427 C CA . GLN A 1 181 ? -25.535 5.698 21.454 1.00 93.50 181 GLN A CA 1
ATOM 1428 C C . GLN A 1 181 ? -25.659 5.722 22.986 1.00 93.50 181 GLN A C 1
ATOM 1430 O O . GLN A 1 181 ? -26.698 5.388 23.550 1.00 93.50 181 GLN A O 1
ATOM 1435 N N . GLY A 1 182 ? -24.581 6.125 23.663 1.00 91.31 182 GLY A N 1
ATOM 1436 C CA . GLY A 1 182 ? -24.516 6.220 25.127 1.00 91.31 182 GLY A CA 1
ATOM 1437 C C . GLY A 1 182 ? -24.092 4.936 25.850 1.00 91.31 182 GLY A C 1
ATOM 1438 O O . GLY A 1 182 ? -23.766 5.000 27.037 1.00 91.31 182 GLY A O 1
ATOM 1439 N N . THR A 1 183 ? -24.025 3.794 25.159 1.00 96.19 183 THR A N 1
ATOM 1440 C CA . THR A 1 183 ? -23.442 2.563 25.718 1.00 96.19 183 THR A CA 1
ATOM 1441 C C . THR A 1 183 ? -21.935 2.718 25.962 1.00 96.19 183 THR A C 1
ATOM 1443 O O . THR A 1 183 ? -21.284 3.615 25.419 1.00 96.19 183 THR A O 1
ATOM 1446 N N . ALA A 1 184 ? -21.360 1.839 26.787 1.00 96.62 184 ALA A N 1
ATOM 1447 C CA . ALA A 1 184 ? -19.930 1.865 27.090 1.00 96.62 184 ALA A CA 1
ATOM 1448 C C . ALA A 1 184 ? -19.066 1.688 25.831 1.00 96.62 184 ALA A C 1
ATOM 1450 O O . ALA A 1 184 ? -18.155 2.483 25.617 1.00 96.62 184 ALA A O 1
ATOM 1451 N N . LEU A 1 185 ? -19.409 0.722 24.969 1.00 96.19 185 LEU A N 1
ATOM 1452 C CA . LEU A 1 185 ? -18.676 0.481 23.728 1.00 96.19 185 LEU A CA 1
ATOM 1453 C C . LEU A 1 185 ? -18.789 1.669 22.761 1.00 96.19 185 LEU A C 1
ATOM 1455 O O . LEU A 1 185 ? -17.779 2.097 22.219 1.00 96.19 185 LEU A O 1
ATOM 1459 N N . TYR A 1 186 ? -19.975 2.272 22.601 1.00 96.56 186 TYR A N 1
ATOM 1460 C CA . TYR A 1 186 ? -20.125 3.476 21.772 1.00 96.56 186 TYR A CA 1
ATOM 1461 C C . TYR A 1 186 ? -19.206 4.617 22.237 1.00 96.56 186 TYR A C 1
ATOM 1463 O O . TYR A 1 186 ? -18.550 5.261 21.418 1.00 96.56 186 TYR A O 1
ATOM 1471 N N . ARG A 1 187 ? -19.143 4.865 23.555 1.00 95.44 187 ARG A N 1
ATOM 1472 C CA . ARG A 1 187 ? -18.266 5.898 24.129 1.00 95.44 187 ARG A CA 1
ATOM 1473 C C . ARG A 1 187 ? -16.792 5.572 23.911 1.00 95.44 187 ARG A C 1
ATOM 1475 O O . ARG A 1 187 ? -16.061 6.450 23.472 1.00 95.44 187 ARG A O 1
ATOM 1482 N N . GLU A 1 188 ? -16.382 4.321 24.128 1.00 96.00 188 GLU A N 1
ATOM 1483 C CA . GLU A 1 188 ? -15.004 3.879 23.880 1.00 96.00 188 GLU A CA 1
ATOM 1484 C C . GLU A 1 188 ? -14.590 4.122 22.420 1.00 96.00 188 GLU A C 1
ATOM 1486 O O . GLU A 1 188 ? -13.537 4.705 22.158 1.00 96.00 188 GLU A O 1
ATOM 1491 N N . LEU A 1 189 ? -15.429 3.708 21.463 1.00 97.00 189 LEU A N 1
ATOM 1492 C CA . LEU A 1 189 ? -15.162 3.901 20.038 1.00 97.00 189 LEU A CA 1
ATOM 1493 C C . LEU A 1 189 ? -15.026 5.389 19.693 1.00 97.00 189 LEU A C 1
ATOM 1495 O O . LEU A 1 189 ? -14.088 5.772 18.994 1.00 97.00 189 LEU A O 1
ATOM 1499 N N . GLY A 1 190 ? -15.912 6.237 20.223 1.00 94.75 190 GLY A N 1
ATOM 1500 C CA . GLY A 1 190 ? -15.848 7.686 20.032 1.00 94.75 190 GLY A CA 1
ATOM 1501 C C . GLY A 1 190 ? -14.604 8.332 20.654 1.00 94.75 190 GLY A C 1
ATOM 1502 O O . GLY A 1 190 ? -13.934 9.131 20.000 1.00 94.75 190 GLY A O 1
ATOM 1503 N N . GLU A 1 191 ? -14.242 7.960 21.882 1.00 93.38 191 GLU A N 1
ATOM 1504 C CA . GLU A 1 191 ? -13.043 8.458 22.572 1.00 93.38 191 GLU A CA 1
ATOM 1505 C C . GLU A 1 191 ? -11.763 8.078 21.823 1.00 93.38 191 GLU A C 1
ATOM 1507 O O . GLU A 1 191 ? -10.871 8.906 21.622 1.00 93.38 191 GLU A O 1
ATOM 1512 N N . ARG A 1 192 ? -11.668 6.833 21.349 1.00 95.50 192 ARG A N 1
ATOM 1513 C CA . ARG A 1 192 ? -10.527 6.396 20.540 1.00 95.50 192 ARG A CA 1
ATOM 1514 C C . ARG A 1 192 ? -10.524 7.054 19.167 1.00 95.50 192 ARG A C 1
ATOM 1516 O O . ARG A 1 192 ? -9.456 7.431 18.693 1.00 95.50 192 ARG A O 1
ATOM 1523 N N . GLN A 1 193 ? -11.690 7.266 18.553 1.00 94.62 193 GLN A N 1
ATOM 1524 C CA . GLN A 1 193 ? -11.791 8.025 17.309 1.00 94.62 193 GLN A CA 1
ATOM 1525 C C . GLN A 1 193 ? -11.232 9.438 17.499 1.00 94.62 193 GLN A C 1
ATOM 1527 O O . GLN A 1 193 ? -10.408 9.873 16.694 1.00 94.62 193 GLN A O 1
ATOM 1532 N N . PHE A 1 194 ? -11.606 10.114 18.586 1.00 91.50 194 PHE A N 1
ATOM 1533 C CA . PHE A 1 194 ? -11.044 11.410 18.955 1.00 91.50 194 PHE A CA 1
ATOM 1534 C C . PHE A 1 194 ? -9.519 11.335 19.108 1.00 91.50 194 PHE A C 1
ATOM 1536 O O . PHE A 1 194 ? -8.807 12.119 18.483 1.00 91.50 194 PHE A O 1
ATOM 1543 N N . LYS A 1 195 ? -8.994 10.349 19.853 1.00 91.81 195 LYS A N 1
ATOM 1544 C CA . LYS A 1 195 ? -7.541 10.160 20.020 1.00 91.81 195 LYS A CA 1
ATOM 1545 C C . LYS A 1 195 ? -6.821 9.972 18.682 1.00 91.81 195 LYS A C 1
ATOM 1547 O O . LYS A 1 195 ? -5.802 10.619 18.471 1.00 91.81 195 LYS A O 1
ATOM 1552 N N . THR A 1 196 ? -7.359 9.164 17.756 1.00 91.56 196 THR A N 1
ATOM 1553 C CA . THR A 1 196 ? -6.735 8.993 16.426 1.00 91.56 196 THR A CA 1
ATOM 1554 C C . THR A 1 196 ? -6.597 10.315 15.678 1.00 91.56 196 THR A C 1
ATOM 1556 O O . THR A 1 196 ? -5.656 10.467 14.907 1.00 91.56 196 THR A O 1
ATOM 1559 N N . PHE A 1 197 ? -7.493 11.274 15.918 1.00 88.75 197 PHE A N 1
ATOM 1560 C CA . PHE A 1 197 ? -7.479 12.572 15.256 1.00 88.75 197 PHE A CA 1
ATOM 1561 C C . PHE A 1 197 ? -6.675 13.648 15.988 1.00 88.75 197 PHE A C 1
ATOM 1563 O O . PHE A 1 197 ? -6.086 14.495 15.326 1.00 88.75 197 PHE A O 1
ATOM 1570 N N . MET A 1 198 ? -6.659 13.635 17.320 1.00 84.12 198 MET A N 1
ATOM 1571 C CA . MET A 1 198 ? -6.247 14.801 18.108 1.00 84.12 198 MET A CA 1
ATOM 1572 C C . MET A 1 198 ? -4.967 14.603 18.923 1.00 84.12 198 MET A C 1
ATOM 1574 O O . MET A 1 198 ? -4.421 15.595 19.402 1.00 84.12 198 MET A O 1
ATOM 1578 N N . PHE A 1 199 ? -4.494 13.367 19.142 1.00 79.62 199 PHE A N 1
ATOM 1579 C CA . PHE A 1 199 ? -3.388 13.132 20.075 1.00 79.62 199 PHE A CA 1
ATOM 1580 C C . PHE A 1 199 ? -2.432 12.001 19.662 1.00 79.62 199 PHE A C 1
ATOM 1582 O O . PHE A 1 199 ? -2.895 10.895 19.389 1.00 79.62 199 PHE A O 1
ATOM 1589 N N . PRO A 1 200 ? -1.100 12.202 19.746 1.00 76.38 200 PRO A N 1
ATOM 1590 C CA . PRO A 1 200 ? -0.404 13.431 20.157 1.00 76.38 200 PRO A CA 1
ATOM 1591 C C . PRO A 1 200 ? -0.321 14.512 19.069 1.00 76.38 200 PRO A C 1
ATOM 1593 O O . PRO A 1 200 ? 0.079 15.632 19.371 1.00 76.38 200 PRO A O 1
ATOM 1596 N N . ASN A 1 201 ? -0.693 14.198 17.827 1.00 83.25 201 ASN A N 1
ATOM 1597 C CA . ASN A 1 201 ? -0.649 15.124 16.697 1.00 83.25 201 ASN A CA 1
ATOM 1598 C C . ASN A 1 201 ? -2.058 15.441 16.185 1.00 83.25 201 ASN A C 1
ATOM 1600 O O . ASN A 1 201 ? -2.977 14.637 16.339 1.00 83.25 201 ASN A O 1
ATOM 1604 N N . LEU A 1 202 ? -2.222 16.577 15.509 1.00 86.88 202 LEU A N 1
ATOM 1605 C CA . LEU A 1 202 ? -3.470 16.916 14.830 1.00 86.88 202 LEU A CA 1
ATOM 1606 C C . LEU A 1 202 ? -3.528 16.223 13.458 1.00 86.88 202 LEU A C 1
ATOM 1608 O O . LEU A 1 202 ? -2.992 16.722 12.473 1.00 86.88 202 LEU A O 1
ATOM 1612 N N . LEU A 1 203 ? -4.187 15.064 13.380 1.00 89.56 203 LEU A N 1
ATOM 1613 C CA . LEU A 1 203 ? -4.305 14.263 12.153 1.00 89.56 203 LEU A CA 1
ATOM 1614 C C . LEU A 1 203 ? -4.992 15.025 11.014 1.00 89.56 203 LEU A C 1
ATOM 1616 O O . LEU A 1 203 ? -4.714 14.762 9.847 1.00 89.56 203 LEU A O 1
ATOM 1620 N N . LEU A 1 204 ? -5.904 15.948 11.340 1.00 87.75 204 LEU A N 1
ATOM 1621 C CA . LEU A 1 204 ? -6.610 16.750 10.337 1.00 87.75 204 LEU A CA 1
ATOM 1622 C C . LEU A 1 204 ? -5.641 17.535 9.456 1.00 87.75 204 LEU A C 1
ATOM 1624 O O . LEU A 1 204 ? -5.849 17.571 8.248 1.00 87.75 204 LEU A O 1
ATOM 1628 N N . ASP A 1 205 ? -4.571 18.088 10.026 1.00 88.38 205 ASP A N 1
ATOM 1629 C CA . ASP A 1 205 ? -3.573 18.843 9.266 1.00 88.38 205 ASP A CA 1
ATOM 1630 C C . ASP A 1 205 ? -2.865 17.946 8.249 1.00 88.38 205 ASP A C 1
ATOM 1632 O O . ASP A 1 205 ? -2.712 18.319 7.085 1.00 88.38 205 ASP A O 1
ATOM 1636 N N . GLU A 1 206 ? -2.504 16.726 8.656 1.00 91.31 206 GLU A N 1
ATOM 1637 C CA . GLU A 1 206 ? -1.896 15.751 7.751 1.00 91.31 206 GLU A CA 1
ATOM 1638 C C . GLU A 1 206 ? -2.893 15.308 6.670 1.00 91.31 206 GLU A C 1
ATOM 1640 O O . GLU A 1 206 ? -2.547 15.271 5.492 1.00 91.31 206 GLU A O 1
ATOM 1645 N N . ILE A 1 207 ? -4.161 15.066 7.016 1.00 92.44 207 ILE A N 1
ATOM 1646 C CA . ILE A 1 207 ? -5.202 14.755 6.026 1.00 92.44 207 ILE A CA 1
ATOM 1647 C C . ILE A 1 207 ? -5.360 15.894 5.012 1.00 92.44 207 ILE A C 1
ATOM 1649 O O . ILE A 1 207 ? -5.401 15.626 3.809 1.00 92.44 207 ILE A O 1
ATOM 1653 N N . PHE A 1 208 ? -5.426 17.149 5.468 1.00 91.69 208 PHE A N 1
ATOM 1654 C CA . PHE A 1 208 ? -5.550 18.314 4.592 1.00 91.69 208 PHE A CA 1
ATOM 1655 C C . PHE A 1 208 ? -4.339 18.471 3.673 1.00 91.69 208 PHE A C 1
ATOM 1657 O O . PHE A 1 208 ? -4.512 18.717 2.475 1.00 91.69 208 PHE A O 1
ATOM 1664 N N . ASP A 1 209 ? -3.129 18.288 4.198 1.00 91.69 209 ASP A N 1
ATOM 1665 C CA . ASP A 1 209 ? -1.896 18.316 3.414 1.00 91.69 209 ASP A CA 1
ATOM 1666 C C . ASP A 1 209 ? -1.892 17.204 2.349 1.00 91.69 209 ASP A C 1
ATOM 1668 O O . ASP A 1 209 ? -1.679 17.467 1.164 1.00 91.69 209 ASP A O 1
ATOM 1672 N N . TRP A 1 210 ? -2.245 15.973 2.722 1.00 93.56 210 TRP A N 1
ATOM 1673 C CA . TRP A 1 210 ? -2.307 14.841 1.797 1.00 93.56 210 TRP A CA 1
ATOM 1674 C C . TRP A 1 210 ? -3.390 14.975 0.727 1.00 93.56 210 TRP A C 1
ATOM 1676 O O . TRP A 1 210 ? -3.115 14.718 -0.447 1.00 93.56 210 TRP A O 1
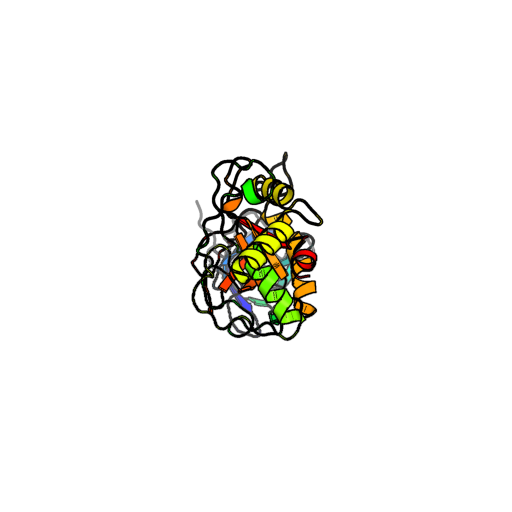ATOM 1686 N N . GLN A 1 211 ? -4.609 15.391 1.078 1.00 92.94 211 GLN A N 1
ATOM 1687 C CA . GLN A 1 211 ? -5.666 15.564 0.079 1.00 92.94 211 GLN A CA 1
ATOM 1688 C C . GLN A 1 211 ? -5.383 16.751 -0.856 1.00 92.94 211 GLN A C 1
ATOM 1690 O O . GLN A 1 211 ? -5.846 16.753 -1.998 1.00 92.94 211 GLN A O 1
ATOM 1695 N N . SER A 1 212 ? -4.588 17.729 -0.410 1.00 91.56 212 SER A N 1
ATOM 1696 C CA . SER A 1 212 ? -4.154 18.886 -1.208 1.00 91.56 212 SER A CA 1
ATOM 1697 C C . SER A 1 212 ? -2.893 18.635 -2.034 1.00 91.56 212 SER A C 1
ATOM 1699 O O . SER A 1 212 ? -2.571 19.442 -2.917 1.00 91.56 212 SER A O 1
ATOM 1701 N N . ALA A 1 213 ? -2.156 17.559 -1.751 1.00 89.94 213 ALA A N 1
ATOM 1702 C CA . ALA A 1 213 ? -1.013 17.158 -2.554 1.00 89.94 213 ALA A CA 1
ATOM 1703 C C . ALA A 1 213 ? -1.490 16.794 -3.968 1.00 89.94 213 ALA A C 1
ATOM 1705 O O . ALA A 1 213 ? -2.535 16.159 -4.107 1.00 89.94 213 ALA A O 1
ATOM 1706 N N . PRO A 1 214 ? -0.769 17.185 -5.029 1.00 87.06 214 PRO A N 1
ATOM 1707 C CA . PRO A 1 214 ? -1.132 16.797 -6.385 1.00 87.06 214 PRO A CA 1
ATOM 1708 C C . PRO A 1 214 ? -0.927 15.292 -6.593 1.00 87.06 214 PRO A C 1
ATOM 1710 O O . PRO A 1 214 ? -0.057 14.682 -5.972 1.00 87.06 214 PRO A O 1
ATOM 1713 N N . ASP A 1 215 ? -1.667 14.689 -7.520 1.00 83.00 215 ASP A N 1
ATOM 1714 C CA . ASP A 1 215 ? -1.352 13.320 -7.946 1.00 83.00 215 ASP A CA 1
ATOM 1715 C C . ASP A 1 215 ? -0.094 13.306 -8.822 1.00 83.00 215 ASP A C 1
ATOM 1717 O O . ASP A 1 215 ? 0.798 12.484 -8.633 1.00 83.00 215 ASP A O 1
ATOM 1721 N N . VAL A 1 216 ? 0.060 14.277 -9.724 1.00 78.50 216 VAL A N 1
ATOM 1722 C CA . VAL A 1 216 ? 1.246 14.389 -10.585 1.00 78.50 216 VAL A CA 1
ATOM 1723 C C . VAL A 1 216 ? 2.161 15.517 -10.088 1.00 78.50 216 VAL A C 1
ATOM 1725 O O . VAL A 1 216 ? 1.702 16.653 -9.956 1.00 78.50 216 VAL A O 1
ATOM 1728 N N . PRO A 1 217 ? 3.457 15.255 -9.833 1.00 74.06 217 PRO A N 1
ATOM 1729 C CA . PRO A 1 217 ? 4.418 16.292 -9.492 1.00 74.06 217 PRO A CA 1
ATOM 1730 C C . PRO A 1 217 ? 4.501 17.340 -10.595 1.00 74.06 217 PRO A C 1
ATOM 1732 O O . PRO A 1 217 ? 4.545 17.015 -11.781 1.00 74.06 217 PRO A O 1
ATOM 1735 N N . SER A 1 218 ? 4.602 18.597 -10.194 1.00 74.38 218 SER A N 1
ATOM 1736 C CA . SER A 1 218 ? 4.893 19.713 -11.087 1.00 74.38 218 SER A CA 1
ATOM 1737 C C . SER A 1 218 ? 6.187 20.396 -10.662 1.00 74.38 218 SER A C 1
ATOM 1739 O O . SER A 1 218 ? 6.721 20.147 -9.578 1.00 74.38 218 SER A O 1
ATOM 1741 N N . PHE A 1 219 ? 6.676 21.308 -11.499 1.00 70.94 219 PHE A N 1
ATOM 1742 C CA . PHE A 1 219 ? 7.812 22.155 -11.144 1.00 70.94 219 PHE A CA 1
ATOM 1743 C C . PHE A 1 219 ? 7.579 22.922 -9.825 1.00 70.94 219 PHE A C 1
ATOM 1745 O O . PHE A 1 219 ? 8.502 23.057 -9.026 1.00 70.94 219 PHE A O 1
ATOM 1752 N N . LEU A 1 220 ? 6.336 23.358 -9.575 1.00 69.38 220 LEU A N 1
ATOM 1753 C CA . LEU A 1 220 ? 5.937 24.130 -8.391 1.00 69.38 220 LEU A CA 1
ATOM 1754 C C . LEU A 1 220 ? 5.631 23.260 -7.161 1.00 69.38 220 LEU A C 1
ATOM 1756 O O . LEU A 1 220 ? 5.752 23.734 -6.035 1.00 69.38 220 LEU A O 1
ATOM 1760 N N . ARG A 1 221 ? 5.232 21.996 -7.350 1.00 70.44 221 ARG A N 1
ATOM 1761 C CA . ARG A 1 221 ? 4.947 21.040 -6.267 1.00 70.44 221 ARG A CA 1
ATOM 1762 C C . ARG A 1 221 ? 5.517 19.671 -6.607 1.00 70.44 221 ARG A C 1
ATOM 1764 O O . ARG A 1 221 ? 4.914 18.907 -7.357 1.00 70.44 221 ARG A O 1
ATOM 1771 N N . LYS A 1 222 ? 6.688 19.379 -6.041 1.00 69.25 222 LYS A N 1
ATOM 1772 C CA . LYS A 1 222 ? 7.451 18.153 -6.318 1.00 69.25 222 LYS A CA 1
ATOM 1773 C C . LYS A 1 222 ? 6.932 16.924 -5.567 1.00 69.25 222 LYS A C 1
ATOM 1775 O O . LYS A 1 222 ? 7.187 15.802 -6.000 1.00 69.25 222 LYS A O 1
ATOM 1780 N N . GLU A 1 223 ? 6.212 17.118 -4.465 1.00 81.81 223 GLU A N 1
ATOM 1781 C CA . GLU A 1 223 ? 5.659 16.022 -3.673 1.00 81.81 223 GLU A CA 1
ATOM 1782 C C . GLU A 1 223 ? 4.237 15.686 -4.102 1.00 81.81 223 GLU A C 1
ATOM 1784 O O . GLU A 1 223 ? 3.314 16.463 -3.874 1.00 81.81 223 GLU A O 1
ATOM 1789 N N . SER A 1 224 ? 4.066 14.514 -4.705 1.00 88.62 224 SER A N 1
ATOM 1790 C CA . SER A 1 224 ? 2.752 13.958 -5.001 1.00 88.62 224 SER A CA 1
ATOM 1791 C C . SER A 1 224 ? 2.300 12.929 -3.974 1.00 88.62 224 SER A C 1
ATOM 1793 O O . SER A 1 224 ? 3.121 12.334 -3.268 1.00 88.62 224 SER A O 1
ATOM 1795 N N . THR A 1 225 ? 0.997 12.651 -3.951 1.00 89.31 225 THR A N 1
ATOM 1796 C CA . THR A 1 225 ? 0.378 11.589 -3.137 1.00 89.31 225 THR A CA 1
ATOM 1797 C C . THR A 1 225 ? 1.094 10.249 -3.288 1.00 89.31 225 THR A C 1
ATOM 1799 O O . THR A 1 225 ? 1.404 9.595 -2.289 1.00 89.31 225 THR A O 1
ATOM 1802 N N . GLY A 1 226 ? 1.460 9.848 -4.509 1.00 90.00 226 GLY A N 1
ATOM 1803 C CA . GLY A 1 226 ? 2.177 8.592 -4.686 1.00 90.00 226 GLY A CA 1
ATOM 1804 C C . GLY A 1 226 ? 3.646 8.643 -4.275 1.00 90.00 226 GLY A C 1
ATOM 1805 O O . GLY A 1 226 ? 4.176 7.622 -3.836 1.00 90.00 226 GLY A O 1
ATOM 1806 N N . LEU A 1 227 ? 4.339 9.785 -4.378 1.00 88.62 227 LEU A N 1
ATOM 1807 C CA . LEU A 1 227 ? 5.691 9.901 -3.812 1.00 88.62 227 LEU A CA 1
ATOM 1808 C C . LEU A 1 227 ? 5.646 9.768 -2.288 1.00 88.62 227 LEU A C 1
ATOM 1810 O O . LEU A 1 227 ? 6.433 9.023 -1.708 1.00 88.62 227 LEU A O 1
ATOM 1814 N N . ARG A 1 228 ? 4.681 10.433 -1.657 1.00 92.94 228 ARG A N 1
ATOM 1815 C CA . ARG A 1 228 ? 4.472 10.359 -0.213 1.00 92.94 228 ARG A CA 1
ATOM 1816 C C . ARG A 1 228 ? 4.096 8.945 0.232 1.00 92.94 228 ARG A C 1
ATOM 1818 O O . ARG A 1 228 ? 4.669 8.448 1.195 1.00 92.94 228 ARG A O 1
ATOM 1825 N N . THR A 1 229 ? 3.236 8.255 -0.520 1.00 95.00 229 THR A N 1
ATOM 1826 C CA . THR A 1 229 ? 2.858 6.850 -0.260 1.00 95.00 229 THR A CA 1
ATOM 1827 C C . THR A 1 229 ? 4.078 5.926 -0.261 1.00 95.00 229 THR A C 1
ATOM 1829 O O . THR A 1 229 ? 4.238 5.112 0.645 1.00 95.00 229 THR A O 1
ATOM 1832 N N . ARG A 1 230 ? 5.008 6.097 -1.212 1.00 91.81 230 ARG A N 1
ATOM 1833 C CA . ARG A 1 230 ? 6.277 5.344 -1.212 1.00 91.81 230 ARG A CA 1
ATOM 1834 C C . ARG A 1 230 ? 7.101 5.587 0.043 1.00 91.81 230 ARG A C 1
ATOM 1836 O O . ARG A 1 230 ? 7.672 4.646 0.570 1.00 91.81 230 ARG A O 1
ATOM 1843 N N . GLY A 1 231 ? 7.141 6.823 0.538 1.00 93.00 231 GLY A N 1
ATOM 1844 C CA . GLY A 1 231 ? 7.833 7.148 1.788 1.00 93.00 231 GLY A CA 1
ATOM 1845 C C . GLY A 1 231 ? 7.186 6.523 3.033 1.00 93.00 231 GLY A C 1
ATOM 1846 O O . GLY A 1 231 ? 7.847 6.362 4.058 1.00 93.00 231 GLY A O 1
ATOM 1847 N N . GLN A 1 232 ? 5.905 6.155 2.958 1.00 96.94 232 GLN A N 1
ATOM 1848 C CA . GLN A 1 232 ? 5.168 5.500 4.042 1.00 96.94 232 GLN A CA 1
ATOM 1849 C C . GLN A 1 232 ? 5.307 3.975 4.003 1.00 96.94 232 GLN A C 1
ATOM 1851 O O . GLN A 1 232 ? 5.251 3.336 5.054 1.00 96.94 232 GLN A O 1
ATOM 1856 N N . TRP A 1 233 ? 5.544 3.391 2.825 1.00 96.94 233 TRP A N 1
ATOM 1857 C CA . TRP A 1 233 ? 5.662 1.943 2.665 1.00 96.94 233 TRP A CA 1
ATOM 1858 C C . TRP A 1 233 ? 6.739 1.304 3.566 1.00 96.94 233 TRP A C 1
ATOM 1860 O O . TRP A 1 233 ? 6.376 0.418 4.339 1.00 96.94 233 TRP A O 1
ATOM 1870 N N . PRO A 1 234 ? 8.008 1.764 3.599 1.00 96.94 234 PRO A N 1
ATOM 1871 C CA . PRO A 1 234 ? 9.019 1.184 4.488 1.00 96.94 234 PRO A CA 1
ATOM 1872 C C . PRO A 1 234 ? 8.638 1.246 5.972 1.00 96.94 234 PRO A C 1
ATOM 1874 O O . PRO A 1 234 ? 8.917 0.311 6.721 1.00 96.94 234 PRO A O 1
ATOM 1877 N N . LYS A 1 235 ? 7.953 2.320 6.399 1.00 97.88 235 LYS A N 1
ATOM 1878 C CA . LYS A 1 235 ? 7.475 2.474 7.783 1.00 97.88 235 LYS A CA 1
ATOM 1879 C C . LYS A 1 235 ? 6.419 1.424 8.115 1.00 97.88 235 LYS A C 1
ATOM 1881 O O . LYS A 1 235 ? 6.507 0.777 9.155 1.00 97.88 235 LYS A O 1
ATOM 1886 N N . LEU A 1 236 ? 5.439 1.247 7.228 1.00 98.62 236 LEU A N 1
ATOM 1887 C CA . LEU A 1 236 ? 4.402 0.231 7.383 1.00 98.62 236 LEU A CA 1
ATOM 1888 C C . LEU A 1 236 ? 5.006 -1.176 7.381 1.00 98.62 236 LEU A C 1
ATOM 1890 O O . LEU A 1 236 ? 4.741 -1.950 8.298 1.00 98.62 236 LEU A O 1
ATOM 1894 N N . LYS A 1 237 ? 5.851 -1.483 6.389 1.00 98.31 237 LYS A N 1
ATOM 1895 C CA . LYS A 1 237 ? 6.515 -2.782 6.257 1.00 98.31 237 LYS A CA 1
ATOM 1896 C C . LYS A 1 237 ? 7.267 -3.144 7.535 1.00 98.31 237 LYS A C 1
ATOM 1898 O O . LYS A 1 237 ? 7.039 -4.214 8.084 1.00 98.31 237 LYS A O 1
ATOM 1903 N N . HIS A 1 238 ? 8.079 -2.222 8.059 1.00 98.00 238 HIS A N 1
ATOM 1904 C CA . HIS A 1 238 ? 8.821 -2.435 9.300 1.00 98.00 238 HIS A CA 1
ATOM 1905 C C . HIS A 1 238 ? 7.904 -2.785 10.479 1.00 98.00 238 HIS A C 1
ATOM 1907 O O . HIS A 1 238 ? 8.227 -3.666 11.270 1.00 98.00 238 HIS A O 1
ATOM 1913 N N . ARG A 1 239 ? 6.745 -2.132 10.609 1.00 98.31 239 ARG A N 1
ATOM 1914 C CA . ARG A 1 239 ? 5.797 -2.432 11.691 1.00 98.31 239 ARG A CA 1
ATOM 1915 C C . ARG A 1 239 ? 5.159 -3.813 11.532 1.00 98.31 239 ARG A C 1
ATOM 1917 O O . ARG A 1 239 ? 5.136 -4.571 12.497 1.00 98.31 239 ARG A O 1
ATOM 1924 N N . LEU A 1 240 ? 4.714 -4.158 10.325 1.00 98.62 240 LEU A N 1
ATOM 1925 C CA . LEU A 1 240 ? 4.119 -5.468 10.035 1.00 98.62 240 LEU A CA 1
ATOM 1926 C C . LEU A 1 240 ? 5.132 -6.613 10.191 1.00 98.62 240 LEU A C 1
ATOM 1928 O O . LEU A 1 240 ? 4.786 -7.666 10.719 1.00 98.62 240 LEU A O 1
ATOM 1932 N N . ASP A 1 241 ? 6.395 -6.393 9.814 1.00 98.31 241 ASP A N 1
ATOM 1933 C CA . ASP A 1 241 ? 7.488 -7.352 10.026 1.00 98.31 241 ASP A CA 1
ATOM 1934 C C . ASP A 1 241 ? 7.728 -7.646 11.517 1.00 98.31 241 ASP A C 1
ATOM 1936 O O . ASP A 1 241 ? 8.169 -8.739 11.860 1.00 98.31 241 ASP A O 1
ATOM 1940 N N . ASN A 1 242 ? 7.387 -6.700 12.400 1.00 97.81 242 ASN A N 1
ATOM 1941 C CA . ASN A 1 242 ? 7.474 -6.826 13.857 1.00 97.81 242 ASN A CA 1
ATOM 1942 C C . ASN A 1 242 ? 6.134 -7.214 14.512 1.00 97.81 242 ASN A C 1
ATOM 1944 O O . ASN A 1 242 ? 5.930 -6.926 15.690 1.00 97.81 242 ASN A O 1
ATOM 1948 N N . ASP A 1 243 ? 5.213 -7.817 13.754 1.00 97.69 243 ASP A N 1
ATOM 1949 C CA . ASP A 1 243 ? 3.905 -8.281 14.236 1.00 97.69 243 ASP A CA 1
ATOM 1950 C C . ASP A 1 243 ? 3.031 -7.170 14.844 1.00 97.69 243 ASP A C 1
ATOM 1952 O O . ASP A 1 243 ? 2.205 -7.424 15.717 1.00 97.69 243 ASP A O 1
ATOM 1956 N N . LYS A 1 244 ? 3.181 -5.927 14.360 1.00 97.62 244 LYS A N 1
ATOM 1957 C CA . LYS A 1 244 ? 2.389 -4.773 14.811 1.00 97.62 244 LYS A CA 1
ATOM 1958 C C . LYS A 1 244 ? 1.344 -4.366 13.770 1.00 97.62 244 LYS A C 1
ATOM 1960 O O . LYS A 1 244 ? 1.689 -3.632 12.830 1.00 97.62 244 LYS A O 1
ATOM 1965 N N . PRO A 1 245 ? 0.065 -4.762 13.937 1.00 98.38 245 PRO A N 1
ATOM 1966 C CA . PRO A 1 245 ? -1.036 -4.169 13.190 1.00 98.38 245 PRO A CA 1
ATOM 1967 C C . PRO A 1 245 ? -0.979 -2.642 13.263 1.00 98.38 245 PRO A C 1
ATOM 1969 O O . PRO A 1 245 ? -0.635 -2.062 14.294 1.00 98.38 245 PRO A O 1
ATOM 1972 N N . THR A 1 246 ? -1.244 -1.970 12.147 1.00 98.56 246 THR A N 1
ATOM 1973 C CA . THR A 1 246 ? -0.971 -0.533 12.028 1.00 98.56 246 THR A CA 1
ATOM 1974 C C . THR A 1 246 ? -2.129 0.200 11.376 1.00 98.56 246 THR A C 1
ATOM 1976 O O . THR A 1 246 ? -2.530 -0.131 10.263 1.00 98.56 246 THR A O 1
ATOM 1979 N N . ILE A 1 247 ? -2.657 1.216 12.061 1.00 98.62 247 ILE A N 1
ATOM 1980 C CA . ILE A 1 247 ? -3.736 2.051 11.529 1.00 98.62 247 ILE A CA 1
ATOM 1981 C C . ILE A 1 247 ? -3.190 2.883 10.367 1.00 98.62 247 ILE A C 1
ATOM 1983 O O . ILE A 1 247 ? -2.205 3.611 10.511 1.00 98.62 247 ILE A O 1
ATOM 1987 N N . LEU A 1 248 ? -3.844 2.780 9.217 1.00 98.56 248 LEU A N 1
ATOM 1988 C CA . LEU A 1 248 ? -3.586 3.574 8.028 1.00 98.56 248 LEU A CA 1
ATOM 1989 C C . LEU A 1 248 ? -4.697 4.591 7.826 1.00 98.56 248 LEU A C 1
ATOM 1991 O O . LEU A 1 248 ? -5.864 4.301 8.079 1.00 98.56 248 LEU A O 1
ATOM 1995 N N . VAL A 1 249 ? -4.337 5.745 7.278 1.00 97.88 249 VAL A N 1
ATOM 1996 C CA . VAL A 1 249 ? -5.286 6.684 6.686 1.00 97.88 249 VAL A CA 1
ATOM 1997 C C . VAL A 1 249 ? -5.229 6.540 5.169 1.00 97.88 249 VAL A C 1
ATOM 1999 O O . VAL A 1 249 ? -4.167 6.661 4.558 1.00 97.88 249 VAL A O 1
ATOM 2002 N N . LEU A 1 250 ? -6.380 6.275 4.559 1.00 97.19 250 LEU A N 1
ATOM 2003 C CA . LEU A 1 250 ? -6.572 6.154 3.120 1.00 97.19 250 LEU A CA 1
ATOM 2004 C C . LEU A 1 250 ? -7.028 7.489 2.546 1.00 97.19 250 LEU A C 1
ATOM 2006 O O . LEU A 1 250 ? -8.087 8.008 2.910 1.00 97.19 250 LEU A O 1
ATOM 2010 N N . VAL A 1 251 ? -6.251 8.012 1.603 1.00 95.56 251 VAL A N 1
ATOM 2011 C CA . VAL A 1 251 ? -6.541 9.279 0.932 1.00 95.56 251 VAL A CA 1
ATOM 2012 C C . VAL A 1 251 ? -7.408 8.993 -0.287 1.00 95.56 251 VAL A C 1
ATOM 2014 O O . VAL A 1 251 ? -6.955 8.376 -1.255 1.00 95.56 251 VAL A O 1
ATOM 2017 N N . ARG A 1 252 ? -8.669 9.423 -0.237 1.00 93.38 252 ARG A N 1
ATOM 2018 C CA . ARG A 1 252 ? -9.672 9.165 -1.287 1.00 93.38 252 ARG A CA 1
ATOM 2019 C C . ARG A 1 252 ? -10.160 10.424 -1.983 1.00 93.38 252 ARG A C 1
ATOM 2021 O O . ARG A 1 252 ? -10.603 10.342 -3.125 1.00 93.38 252 ARG A O 1
ATOM 2028 N N . VAL A 1 253 ? -10.088 11.571 -1.315 1.00 92.19 253 VAL A N 1
ATOM 2029 C CA . VAL A 1 253 ? -10.539 12.849 -1.877 1.00 92.19 253 VAL A CA 1
ATOM 2030 C C . VAL A 1 253 ? -9.376 13.728 -2.312 1.00 92.19 253 VAL A C 1
ATOM 2032 O O . VAL A 1 253 ? -8.237 13.555 -1.876 1.00 92.19 253 VAL A O 1
ATOM 2035 N N . GLU A 1 254 ? -9.675 14.665 -3.206 1.00 91.25 254 GLU A N 1
ATOM 2036 C CA . GLU A 1 254 ? -8.738 15.649 -3.737 1.00 91.25 254 GLU A CA 1
ATOM 2037 C C . GLU A 1 254 ? -9.223 17.066 -3.445 1.00 91.25 254 GLU A C 1
ATOM 2039 O O . GLU A 1 254 ? -10.392 17.389 -3.652 1.00 91.25 254 GLU A O 1
ATOM 2044 N N . GLY A 1 255 ? -8.294 17.912 -2.999 1.00 86.69 255 GLY A N 1
ATOM 2045 C CA . GLY A 1 255 ? -8.496 19.342 -2.816 1.00 86.69 255 GLY A CA 1
ATOM 2046 C C . GLY A 1 255 ? -8.596 19.760 -1.352 1.00 86.69 255 GLY A C 1
ATOM 2047 O O . GLY A 1 255 ? -9.176 19.072 -0.519 1.00 86.69 255 GLY A O 1
ATOM 2048 N N . TYR A 1 256 ? -8.064 20.943 -1.047 1.00 83.31 256 TYR A N 1
ATOM 2049 C CA . TYR A 1 256 ? -8.013 21.490 0.313 1.00 83.31 256 TYR A CA 1
ATOM 2050 C C . TYR A 1 256 ? -9.396 21.614 0.969 1.00 83.31 256 TYR A C 1
ATOM 2052 O O . TYR A 1 256 ? -9.561 21.279 2.134 1.00 83.31 256 TYR A O 1
ATOM 2060 N N . PHE A 1 257 ? -10.410 22.012 0.197 1.00 83.94 257 PHE A N 1
ATOM 2061 C CA . PHE A 1 257 ? -11.787 22.178 0.676 1.00 83.94 257 PHE A CA 1
ATOM 2062 C C . PHE A 1 257 ? -12.646 20.911 0.560 1.00 83.94 257 PHE A C 1
ATOM 2064 O O . PHE A 1 257 ? -13.846 20.956 0.839 1.00 83.94 257 PHE A O 1
ATOM 2071 N N . ALA A 1 258 ? -12.078 19.788 0.108 1.00 87.06 258 ALA A N 1
ATOM 2072 C CA . ALA A 1 258 ? -12.810 18.531 0.080 1.00 87.06 258 ALA A CA 1
ATOM 2073 C C . ALA A 1 258 ? -13.115 18.067 1.505 1.00 87.06 258 ALA A C 1
ATOM 2075 O O . ALA A 1 258 ? -12.318 18.281 2.416 1.00 87.06 258 ALA A O 1
ATOM 2076 N N . ASN A 1 259 ? -14.260 17.404 1.685 1.00 87.25 259 ASN A N 1
ATOM 2077 C CA . ASN A 1 259 ? -14.649 16.881 2.989 1.00 87.25 259 ASN A CA 1
ATOM 2078 C C . ASN A 1 259 ? -13.627 15.817 3.461 1.00 87.25 259 ASN A C 1
ATOM 2080 O O . ASN A 1 259 ? -13.613 14.719 2.889 1.00 87.25 259 ASN A O 1
ATOM 2084 N N . PRO A 1 260 ? -12.823 16.093 4.507 1.00 87.06 260 PRO A N 1
ATOM 2085 C CA . PRO A 1 260 ? -11.801 15.179 5.000 1.00 87.06 260 PRO A CA 1
ATOM 2086 C C . PRO A 1 260 ? -12.398 13.909 5.612 1.00 87.06 260 PRO A C 1
ATOM 2088 O O . PRO A 1 260 ? -11.710 12.892 5.648 1.00 87.06 260 PRO A O 1
ATOM 2091 N N . THR A 1 261 ? -13.676 13.912 6.022 1.00 86.50 261 THR A N 1
ATOM 2092 C CA . THR A 1 261 ? -14.356 12.715 6.555 1.00 86.50 261 THR A CA 1
ATOM 2093 C C . THR A 1 261 ? -14.647 11.657 5.492 1.00 86.50 261 THR A C 1
ATOM 2095 O O . THR A 1 261 ? -15.057 10.549 5.823 1.00 86.50 261 THR A O 1
ATOM 2098 N N . ARG A 1 262 ? -14.428 11.979 4.209 1.00 90.12 262 ARG A N 1
ATOM 2099 C CA . ARG A 1 262 ? -14.476 11.014 3.099 1.00 90.12 262 ARG A CA 1
ATOM 2100 C C . ARG A 1 262 ? -13.157 10.265 2.897 1.00 90.12 262 ARG A C 1
ATOM 2102 O O . ARG A 1 262 ? -13.113 9.333 2.093 1.00 90.12 262 ARG A O 1
ATOM 2109 N N . ASN A 1 263 ? -12.089 10.674 3.581 1.00 93.62 263 ASN A N 1
ATOM 2110 C CA . ASN A 1 263 ? -10.931 9.810 3.785 1.00 93.62 263 ASN A CA 1
ATOM 2111 C C . ASN A 1 263 ? -11.287 8.751 4.832 1.00 93.62 263 ASN A C 1
ATOM 2113 O O . ASN A 1 263 ? -12.222 8.922 5.611 1.00 93.62 263 ASN A O 1
ATOM 2117 N N . HIS A 1 264 ? -10.567 7.638 4.831 1.00 95.69 264 HIS A N 1
ATOM 2118 C CA . HIS A 1 264 ? -10.947 6.469 5.625 1.00 95.69 264 HIS A CA 1
ATOM 2119 C C . HIS A 1 264 ? -9.788 5.979 6.478 1.00 95.69 264 HIS A C 1
ATOM 2121 O O . HIS A 1 264 ? -8.637 6.196 6.113 1.00 95.69 264 HIS A O 1
ATOM 2127 N N . GLN A 1 265 ? -10.075 5.314 7.593 1.00 97.62 265 GLN A N 1
ATOM 2128 C CA . GLN A 1 265 ? -9.056 4.651 8.402 1.00 97.62 265 GLN A CA 1
ATOM 2129 C C . GLN A 1 265 ? -9.294 3.146 8.401 1.00 97.62 265 GLN A C 1
ATOM 2131 O O . GLN A 1 265 ? -10.418 2.697 8.616 1.00 97.62 265 GLN A O 1
ATOM 2136 N N . VAL A 1 266 ? -8.230 2.384 8.170 1.00 98.44 266 VAL A N 1
ATOM 2137 C CA . VAL A 1 266 ? -8.237 0.914 8.176 1.00 98.44 266 VAL A CA 1
ATOM 2138 C C . VAL A 1 266 ? -7.059 0.403 8.989 1.00 98.44 266 VAL A C 1
ATOM 2140 O O . VAL A 1 266 ? -6.095 1.136 9.213 1.00 98.44 266 VAL A O 1
ATOM 2143 N N . LEU A 1 267 ? -7.097 -0.856 9.403 1.00 98.75 267 LEU A N 1
ATOM 2144 C CA . LEU A 1 267 ? -5.995 -1.486 10.116 1.00 98.75 267 LEU A CA 1
ATOM 2145 C C . LEU A 1 267 ? -5.240 -2.423 9.179 1.00 98.75 267 LEU A C 1
ATOM 2147 O O . LEU A 1 267 ? -5.766 -3.458 8.784 1.00 98.75 267 LEU A O 1
ATOM 2151 N N . ALA A 1 268 ? -3.999 -2.088 8.838 1.00 98.81 268 ALA A N 1
ATOM 2152 C CA . ALA A 1 268 ? -3.128 -2.997 8.109 1.00 98.81 268 ALA A CA 1
ATOM 2153 C C . ALA A 1 268 ? -2.661 -4.137 9.013 1.00 98.81 268 ALA A C 1
ATOM 2155 O O . ALA A 1 268 ? -2.145 -3.898 10.107 1.00 98.81 268 ALA A O 1
ATOM 2156 N N . ILE A 1 269 ? -2.827 -5.362 8.522 1.00 98.75 269 ILE A N 1
ATOM 2157 C CA . ILE A 1 269 ? -2.520 -6.612 9.231 1.00 98.75 269 ILE A CA 1
ATOM 2158 C C . ILE A 1 269 ? -1.579 -7.519 8.434 1.00 98.75 269 ILE A C 1
ATOM 2160 O O . ILE A 1 269 ? -1.159 -8.563 8.919 1.00 98.75 269 ILE A O 1
ATOM 2164 N N . GLY A 1 270 ? -1.216 -7.130 7.216 1.00 98.69 270 GLY A N 1
ATOM 2165 C CA . GLY A 1 270 ? -0.250 -7.869 6.425 1.00 98.69 270 GLY A CA 1
ATOM 2166 C C . GLY A 1 270 ? 0.025 -7.239 5.075 1.00 98.69 270 GLY A C 1
ATOM 2167 O O . GLY A 1 270 ? -0.571 -6.222 4.706 1.00 98.69 270 GLY A O 1
ATOM 2168 N N . TYR A 1 271 ? 0.961 -7.837 4.353 1.00 98.69 271 TYR A N 1
ATOM 2169 C CA . TYR A 1 271 ? 1.282 -7.452 2.994 1.00 98.69 271 TYR A CA 1
ATOM 2170 C C . TYR A 1 271 ? 1.733 -8.637 2.139 1.00 98.69 271 TYR A C 1
ATOM 2172 O O . TYR A 1 271 ? 2.255 -9.636 2.635 1.00 98.69 271 TYR A O 1
ATOM 2180 N N . ASN A 1 272 ? 1.609 -8.451 0.827 1.00 97.50 272 ASN A N 1
ATOM 2181 C CA . ASN A 1 272 ? 2.366 -9.141 -0.207 1.00 97.50 272 ASN A CA 1
ATOM 2182 C C . ASN A 1 272 ? 3.029 -8.069 -1.089 1.00 97.50 272 ASN A C 1
ATOM 2184 O O . ASN A 1 272 ? 2.347 -7.170 -1.584 1.00 97.50 272 ASN A O 1
ATOM 2188 N N . TYR A 1 273 ? 4.349 -8.120 -1.227 1.00 94.81 273 TYR A N 1
ATOM 2189 C CA . TYR A 1 273 ? 5.146 -7.132 -1.941 1.00 94.81 273 TYR A CA 1
ATOM 2190 C C . TYR A 1 273 ? 6.140 -7.824 -2.860 1.00 94.81 273 TYR A C 1
ATOM 2192 O O . TYR A 1 273 ? 6.965 -8.606 -2.395 1.00 94.81 273 TYR A O 1
ATOM 2200 N N . HIS A 1 274 ? 6.105 -7.500 -4.146 1.00 88.81 274 HIS A N 1
ATOM 2201 C CA . HIS A 1 274 ? 7.080 -7.999 -5.103 1.00 88.81 274 HIS A CA 1
ATOM 2202 C C . HIS A 1 274 ? 8.229 -6.986 -5.244 1.00 88.81 274 HIS A C 1
ATOM 2204 O O . HIS A 1 274 ? 7.999 -5.908 -5.789 1.00 88.81 274 HIS A O 1
ATOM 2210 N N . PRO A 1 275 ? 9.471 -7.287 -4.814 1.00 84.62 275 PRO A N 1
ATOM 2211 C CA . PRO A 1 275 ? 10.553 -6.294 -4.825 1.00 84.62 275 PRO A CA 1
ATOM 2212 C C . PRO A 1 275 ? 10.920 -5.803 -6.229 1.00 84.62 275 PRO A C 1
ATOM 2214 O O . PRO A 1 275 ? 11.201 -4.623 -6.426 1.00 84.62 275 PRO A O 1
ATOM 2217 N N . THR A 1 276 ? 10.852 -6.704 -7.211 1.00 79.00 276 THR A N 1
ATOM 2218 C CA . THR A 1 276 ? 11.121 -6.415 -8.621 1.00 79.00 276 THR A CA 1
ATOM 2219 C C . THR A 1 276 ? 10.025 -5.540 -9.250 1.00 79.00 276 THR A C 1
ATOM 2221 O O . THR A 1 276 ? 10.288 -4.419 -9.678 1.00 79.00 276 THR A O 1
ATOM 2224 N N . THR A 1 277 ? 8.768 -5.985 -9.298 1.00 78.75 277 THR A N 1
ATOM 2225 C CA . THR A 1 277 ? 7.707 -5.191 -9.962 1.00 78.75 277 THR A CA 1
ATOM 2226 C C . THR A 1 277 ? 7.213 -4.016 -9.111 1.00 78.75 277 THR A C 1
ATOM 2228 O O . THR A 1 277 ? 6.564 -3.098 -9.618 1.00 78.75 277 THR A O 1
ATOM 2231 N N . GLN A 1 278 ? 7.535 -4.032 -7.815 1.00 87.31 278 GLN A N 1
ATOM 2232 C CA . GLN A 1 278 ? 7.006 -3.160 -6.769 1.00 87.31 278 GLN A CA 1
ATOM 2233 C C . GLN A 1 278 ? 5.476 -3.182 -6.663 1.00 87.31 278 GLN A C 1
ATOM 2235 O O . GLN A 1 278 ? 4.860 -2.205 -6.218 1.00 87.31 278 GLN A O 1
ATOM 2240 N N . ASP A 1 279 ? 4.853 -4.290 -7.066 1.00 90.19 279 ASP A N 1
ATOM 2241 C CA . ASP A 1 279 ? 3.453 -4.545 -6.761 1.00 90.19 279 ASP A CA 1
ATOM 2242 C C . ASP A 1 279 ? 3.289 -4.740 -5.262 1.00 90.19 279 ASP A C 1
ATOM 2244 O O . ASP A 1 279 ? 3.989 -5.533 -4.633 1.00 90.19 279 ASP A O 1
ATOM 2248 N N . LEU A 1 280 ? 2.350 -3.995 -4.693 1.00 95.81 280 LEU A N 1
ATOM 2249 C CA . LEU A 1 280 ? 2.056 -3.990 -3.276 1.00 95.81 280 LEU A CA 1
ATOM 2250 C C . LEU A 1 280 ? 0.577 -4.290 -3.063 1.00 95.81 280 LEU A C 1
ATOM 2252 O O . LEU A 1 280 ? -0.303 -3.552 -3.515 1.00 95.81 280 LEU A O 1
ATOM 2256 N N . ARG A 1 281 ? 0.315 -5.354 -2.307 1.00 98.06 281 ARG A N 1
ATOM 2257 C CA . ARG A 1 281 ? -0.986 -5.664 -1.724 1.00 98.06 281 ARG A CA 1
ATOM 2258 C C . ARG A 1 281 ? -0.886 -5.566 -0.210 1.00 98.06 281 ARG A C 1
ATOM 2260 O O . ARG A 1 281 ? -0.009 -6.187 0.376 1.00 98.06 281 ARG A O 1
ATOM 2267 N N . ILE A 1 282 ? -1.774 -4.809 0.420 1.00 98.75 282 ILE A N 1
ATOM 2268 C CA . ILE A 1 282 ? -1.854 -4.670 1.878 1.00 98.75 282 ILE A CA 1
ATOM 2269 C C . ILE A 1 282 ? -3.152 -5.326 2.330 1.00 98.75 282 ILE A C 1
ATOM 2271 O O . ILE A 1 282 ? -4.229 -4.907 1.907 1.00 98.75 282 ILE A O 1
ATOM 2275 N N . GLN A 1 283 ? -3.044 -6.339 3.183 1.00 98.75 283 GLN A N 1
ATOM 2276 C CA . GLN A 1 283 ? -4.177 -6.965 3.856 1.00 98.75 283 GLN A CA 1
ATOM 2277 C C . GLN A 1 283 ? -4.637 -6.062 4.997 1.00 98.75 283 GLN A C 1
ATOM 2279 O O . GLN A 1 283 ? -3.821 -5.646 5.827 1.00 98.75 283 GLN A O 1
ATOM 2284 N N . VAL A 1 284 ? -5.931 -5.746 5.036 1.00 98.75 284 VAL A N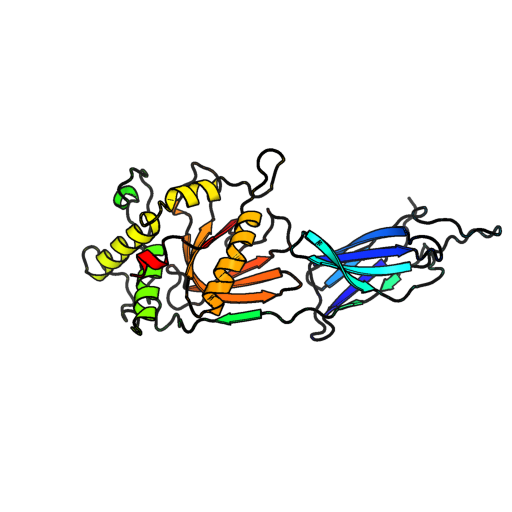 1
ATOM 2285 C CA . VAL A 1 284 ? -6.498 -4.837 6.033 1.00 98.75 284 VAL A CA 1
ATOM 2286 C C . VAL A 1 284 ? -7.767 -5.401 6.670 1.00 98.75 284 VAL A C 1
ATOM 2288 O O . VAL A 1 284 ? -8.601 -6.009 5.997 1.00 98.75 284 VAL A O 1
ATOM 2291 N N . TYR A 1 285 ? -7.921 -5.139 7.966 1.00 98.50 285 TYR A N 1
ATOM 2292 C CA . TYR A 1 285 ? -9.223 -5.070 8.619 1.00 98.50 285 TYR A CA 1
ATOM 2293 C C . TYR A 1 285 ? -9.832 -3.699 8.298 1.00 98.50 285 TYR A C 1
ATOM 2295 O O . TYR A 1 285 ? -9.278 -2.660 8.673 1.00 98.50 285 TYR A O 1
ATOM 2303 N N . ASP A 1 286 ? -10.946 -3.698 7.566 1.00 98.06 286 ASP A N 1
ATOM 2304 C CA . ASP A 1 286 ? -11.721 -2.497 7.266 1.00 98.06 286 ASP A CA 1
ATOM 2305 C C . ASP A 1 286 ? -12.993 -2.487 8.132 1.00 98.06 286 ASP A C 1
ATOM 2307 O O . ASP A 1 286 ? -13.855 -3.343 7.937 1.00 98.06 286 ASP A O 1
ATOM 2311 N N . PRO A 1 287 ? -13.159 -1.522 9.054 1.00 97.69 287 PRO A N 1
ATOM 2312 C CA . PRO A 1 287 ? -14.351 -1.431 9.898 1.00 97.69 287 PRO A CA 1
ATOM 2313 C C . PRO A 1 287 ? -15.676 -1.269 9.140 1.00 97.69 287 PRO A C 1
ATOM 2315 O O . PRO A 1 287 ? -16.728 -1.406 9.750 1.00 97.69 287 PRO A O 1
ATOM 2318 N N . ASN A 1 288 ? -15.662 -0.932 7.848 1.00 96.56 288 ASN A N 1
ATOM 2319 C CA . ASN A 1 288 ? -16.872 -0.875 7.021 1.00 96.56 288 ASN A CA 1
ATOM 2320 C C . ASN A 1 288 ? -17.258 -2.244 6.421 1.00 96.56 288 ASN A C 1
ATOM 2322 O O . ASN A 1 288 ? -18.234 -2.313 5.676 1.00 96.56 288 ASN A O 1
ATOM 2326 N N . HIS A 1 289 ? -16.462 -3.287 6.674 1.00 96.50 289 HIS A N 1
ATOM 2327 C CA . HIS A 1 289 ? -16.624 -4.626 6.119 1.00 96.50 289 HIS A CA 1
ATOM 2328 C C . HIS A 1 289 ? -16.297 -5.684 7.185 1.00 96.50 289 HIS A C 1
ATOM 2330 O O . HIS A 1 289 ? -15.247 -6.333 7.133 1.00 96.50 289 HIS A O 1
ATOM 2336 N N . ALA A 1 290 ? -17.188 -5.849 8.163 1.00 96.19 290 ALA A N 1
ATOM 2337 C CA . ALA A 1 290 ? -17.022 -6.802 9.257 1.00 96.19 290 ALA A CA 1
ATOM 2338 C C . ALA A 1 290 ? -16.723 -8.227 8.757 1.00 96.19 290 ALA A C 1
ATOM 2340 O O . ALA A 1 290 ? -17.198 -8.645 7.700 1.00 96.19 290 ALA A O 1
ATOM 2341 N N . ASP A 1 291 ? -15.899 -8.957 9.513 1.00 96.00 291 ASP A N 1
ATOM 2342 C CA . ASP A 1 291 ? -15.544 -10.370 9.289 1.00 96.00 291 ASP A CA 1
ATOM 2343 C C . ASP A 1 291 ? -14.945 -10.726 7.920 1.00 96.00 291 ASP A C 1
ATOM 2345 O O . ASP A 1 291 ? -14.779 -11.900 7.586 1.00 96.00 291 ASP A O 1
ATOM 2349 N N . THR A 1 292 ? -14.567 -9.729 7.120 1.00 96.44 292 THR A N 1
ATOM 2350 C CA . THR A 1 292 ? -14.040 -9.955 5.774 1.00 96.44 292 THR A CA 1
ATOM 2351 C C . THR A 1 292 ? -12.670 -9.326 5.600 1.00 96.44 292 THR A C 1
ATOM 2353 O O . THR A 1 292 ? -12.425 -8.166 5.933 1.00 96.44 292 THR A O 1
ATOM 2356 N N . LEU A 1 293 ? -11.751 -10.106 5.034 1.00 97.69 293 LEU A N 1
ATOM 2357 C CA . LEU A 1 293 ? -10.433 -9.613 4.672 1.00 97.69 293 LEU A CA 1
ATOM 2358 C C . LEU A 1 293 ? -10.535 -8.683 3.463 1.00 97.69 293 LEU A C 1
ATOM 2360 O O . LEU A 1 293 ? -10.906 -9.106 2.367 1.00 97.69 293 LEU A O 1
ATOM 2364 N N . GLN A 1 294 ? -10.125 -7.433 3.649 1.00 98.12 294 GLN A N 1
ATOM 2365 C CA . GLN A 1 294 ? -10.004 -6.468 2.565 1.00 98.12 294 GLN A CA 1
ATOM 2366 C C . GLN A 1 294 ? -8.541 -6.347 2.121 1.00 98.12 294 GLN A C 1
ATOM 2368 O O . GLN A 1 294 ? -7.606 -6.635 2.869 1.00 98.12 294 GLN A O 1
ATOM 2373 N N . THR A 1 295 ? -8.323 -5.948 0.869 1.00 98.25 295 THR A N 1
ATOM 2374 C CA . THR A 1 295 ? -6.992 -5.779 0.283 1.00 98.25 295 THR A CA 1
ATOM 2375 C C . THR A 1 295 ? -6.900 -4.445 -0.439 1.00 98.25 295 THR A C 1
ATOM 2377 O O . THR A 1 295 ? -7.717 -4.125 -1.299 1.00 98.25 295 THR A O 1
ATOM 2380 N N . LEU A 1 296 ? -5.855 -3.682 -0.134 1.00 98.31 296 LEU A N 1
ATOM 2381 C CA . LEU A 1 296 ? -5.452 -2.517 -0.914 1.00 98.31 296 LEU A CA 1
ATOM 2382 C C . LEU A 1 296 ? -4.396 -2.963 -1.918 1.00 98.31 296 LEU A C 1
ATOM 2384 O O . LEU A 1 296 ? -3.403 -3.554 -1.515 1.00 98.31 296 LEU A O 1
ATOM 2388 N N . SER A 1 297 ? -4.584 -2.686 -3.203 1.00 96.38 297 SER A N 1
ATOM 2389 C CA . SER A 1 297 ? -3.635 -3.035 -4.268 1.00 96.38 297 SER A CA 1
ATOM 2390 C C . SER A 1 297 ? -3.101 -1.779 -4.939 1.00 96.38 297 SER A C 1
ATOM 2392 O O . SER A 1 297 ? -3.889 -0.902 -5.286 1.00 96.38 297 SER A O 1
ATOM 2394 N N . MET A 1 298 ? -1.790 -1.696 -5.160 1.00 95.12 298 MET A N 1
ATOM 2395 C CA . MET A 1 298 ? -1.122 -0.612 -5.888 1.00 95.12 298 MET A CA 1
ATOM 2396 C C . MET A 1 298 ? 0.215 -1.081 -6.471 1.00 95.12 298 MET A C 1
ATOM 2398 O O . MET A 1 298 ? 0.735 -2.111 -6.059 1.00 95.12 298 MET A O 1
ATOM 2402 N N . ASN A 1 299 ? 0.800 -0.301 -7.379 1.00 90.50 299 ASN A N 1
ATOM 2403 C CA . ASN A 1 299 ? 2.159 -0.529 -7.870 1.00 90.50 299 ASN A CA 1
ATOM 2404 C C . ASN A 1 299 ? 3.033 0.703 -7.588 1.00 90.50 299 ASN A C 1
ATOM 2406 O O . ASN A 1 299 ? 2.743 1.815 -8.046 1.00 90.50 299 ASN A O 1
ATOM 2410 N N . LEU A 1 300 ? 4.105 0.506 -6.816 1.00 89.31 300 LEU A N 1
ATOM 2411 C CA . LEU A 1 300 ? 5.020 1.571 -6.401 1.00 89.31 300 LEU A CA 1
ATOM 2412 C C . LEU A 1 300 ? 6.071 1.918 -7.472 1.00 89.31 300 LEU A C 1
ATOM 2414 O O . LEU A 1 300 ? 6.688 2.980 -7.378 1.00 89.31 300 LEU A O 1
ATOM 2418 N N . ALA A 1 301 ? 6.227 1.133 -8.538 1.00 80.38 301 ALA A N 1
ATOM 2419 C CA . ALA A 1 301 ? 7.109 1.454 -9.662 1.00 80.38 301 ALA A CA 1
ATOM 2420 C C . ALA A 1 301 ? 6.459 2.413 -10.680 1.00 80.38 301 ALA A C 1
ATOM 2422 O O . ALA A 1 301 ? 7.162 3.136 -11.397 1.00 80.38 301 ALA A O 1
ATOM 2423 N N . LEU A 1 302 ? 5.122 2.462 -10.745 1.00 77.81 302 LEU A N 1
ATOM 2424 C CA . LEU A 1 302 ? 4.388 3.337 -11.668 1.00 77.81 302 LEU A CA 1
ATOM 2425 C C . LEU A 1 302 ? 4.674 4.825 -11.418 1.00 77.81 302 LEU A C 1
ATOM 2427 O O . LEU A 1 302 ? 5.059 5.204 -10.320 1.00 77.81 302 LEU A O 1
ATOM 2431 N N . PRO A 1 303 ? 4.492 5.731 -12.397 1.00 70.69 303 PRO A N 1
ATOM 2432 C CA . PRO A 1 303 ? 4.684 7.160 -12.163 1.00 70.69 303 PRO A CA 1
ATOM 2433 C C . PRO A 1 303 ? 3.891 7.639 -10.946 1.00 70.69 303 PRO A C 1
ATOM 2435 O O . PRO A 1 303 ? 2.826 7.115 -10.635 1.00 70.69 303 PRO A O 1
ATOM 2438 N N . THR A 1 304 ? 4.419 8.629 -10.232 1.00 68.56 304 THR A N 1
ATOM 2439 C CA . THR A 1 304 ? 3.923 8.962 -8.890 1.00 68.56 304 THR A CA 1
ATOM 2440 C C . THR A 1 304 ? 2.430 9.337 -8.827 1.00 68.56 304 THR A C 1
ATOM 2442 O O . THR A 1 304 ? 1.825 9.076 -7.799 1.00 68.56 304 THR A O 1
ATOM 2445 N N . GLY A 1 305 ? 1.812 9.822 -9.911 1.00 68.25 305 GLY A N 1
ATOM 2446 C CA . GLY A 1 305 ? 0.359 10.070 -9.987 1.00 68.25 305 GLY A CA 1
ATOM 2447 C C . GLY A 1 305 ? -0.502 8.914 -10.476 1.00 68.25 305 GLY A C 1
ATOM 2448 O O . GLY A 1 305 ? -1.695 9.079 -10.705 1.00 68.25 305 GLY A O 1
ATOM 2449 N N . HIS A 1 306 ? 0.092 7.742 -10.673 1.00 77.38 306 HIS A N 1
ATOM 2450 C CA . HIS A 1 306 ? -0.550 6.603 -11.313 1.00 77.38 306 HIS A CA 1
ATOM 2451 C C . HIS A 1 306 ? -0.252 5.301 -10.576 1.00 77.38 306 HIS A C 1
ATOM 2453 O O . HIS A 1 306 ? -0.086 4.273 -11.218 1.00 77.38 306 HIS A O 1
ATOM 2459 N N . LEU A 1 307 ? -0.250 5.310 -9.237 1.00 84.94 307 LEU A N 1
ATOM 2460 C CA . LEU A 1 307 ? -0.093 4.093 -8.420 1.00 84.94 307 LEU A CA 1
ATOM 2461 C C . LEU A 1 307 ? -1.112 2.980 -8.750 1.00 84.94 307 LEU A C 1
ATOM 2463 O O . LEU A 1 307 ? -0.968 1.859 -8.267 1.00 84.94 307 LEU A O 1
ATOM 2467 N N . ARG A 1 308 ? -2.166 3.290 -9.528 1.00 89.31 308 ARG A N 1
ATOM 2468 C CA . ARG A 1 308 ? -3.312 2.413 -9.834 1.00 89.31 308 ARG A CA 1
ATOM 2469 C C . ARG A 1 308 ? -3.959 1.852 -8.565 1.00 89.31 308 ARG A C 1
ATOM 2471 O O . ARG A 1 308 ? -4.486 0.739 -8.572 1.00 89.31 308 ARG A O 1
ATOM 2478 N N . ALA A 1 309 ? -3.915 2.634 -7.491 1.00 92.69 309 ALA A N 1
ATOM 2479 C CA . ALA A 1 309 ? -4.269 2.160 -6.176 1.00 92.69 309 ALA A CA 1
ATOM 2480 C C . ALA A 1 309 ? -5.793 1.988 -6.029 1.00 92.69 309 ALA A C 1
ATOM 2482 O O . ALA A 1 309 ? -6.572 2.860 -6.432 1.00 92.69 309 ALA A O 1
ATOM 2483 N N . ARG A 1 310 ? -6.218 0.850 -5.475 1.00 94.94 310 ARG A N 1
ATOM 2484 C CA . ARG A 1 310 ? -7.628 0.449 -5.326 1.00 94.94 310 ARG A CA 1
ATOM 2485 C C . ARG A 1 310 ? -7.825 -0.486 -4.137 1.00 94.94 310 ARG A C 1
ATOM 2487 O O . ARG A 1 310 ? -6.893 -1.198 -3.773 1.00 94.94 310 ARG A O 1
ATOM 2494 N N . ASP A 1 311 ? -9.012 -0.482 -3.547 1.00 94.00 311 ASP A N 1
ATOM 2495 C CA . ASP A 1 311 ? -9.415 -1.498 -2.567 1.00 94.00 311 ASP A CA 1
ATOM 2496 C C . ASP A 1 311 ? -10.091 -2.705 -3.243 1.00 94.00 311 ASP A C 1
ATOM 2498 O O . ASP A 1 311 ? -10.254 -2.732 -4.468 1.00 94.00 311 ASP A O 1
ATOM 2502 N N . SER A 1 312 ? -10.489 -3.701 -2.448 1.00 92.38 312 SER A N 1
ATOM 2503 C CA . SER A 1 312 ? -11.173 -4.916 -2.910 1.00 92.38 312 SER A CA 1
ATOM 2504 C C . SER A 1 312 ? -12.474 -4.656 -3.671 1.00 92.38 312 SER A C 1
ATOM 2506 O O . SER A 1 312 ? -12.855 -5.474 -4.503 1.00 92.38 312 SER A O 1
ATOM 2508 N N . SER A 1 313 ? -13.157 -3.533 -3.420 1.00 89.62 313 SER A N 1
ATOM 2509 C CA . SER A 1 313 ? -14.372 -3.155 -4.157 1.00 89.62 313 SER A CA 1
ATOM 2510 C C . SER A 1 313 ? -14.065 -2.538 -5.528 1.00 89.62 313 SER A C 1
ATOM 2512 O O . SER A 1 313 ? -14.968 -2.275 -6.320 1.00 89.62 313 SER A O 1
ATOM 2514 N N . GLY A 1 314 ? -12.786 -2.278 -5.818 1.00 89.75 314 GLY A N 1
ATOM 2515 C CA . GLY A 1 314 ? -12.335 -1.539 -6.992 1.00 89.75 314 GLY A CA 1
ATOM 2516 C C . GLY A 1 314 ? -12.391 -0.021 -6.813 1.00 89.75 314 GLY A C 1
ATOM 2517 O O . GLY A 1 314 ? -12.023 0.714 -7.737 1.00 89.75 314 GLY A O 1
ATOM 2518 N N . ALA A 1 315 ? -12.806 0.479 -5.644 1.00 89.25 315 ALA A N 1
ATOM 2519 C CA . ALA A 1 315 ? -12.831 1.907 -5.389 1.00 89.25 315 ALA A CA 1
ATOM 2520 C C . ALA A 1 315 ? -11.402 2.461 -5.343 1.00 89.25 315 ALA A C 1
ATOM 2522 O O . ALA A 1 315 ? -10.502 1.932 -4.684 1.00 89.25 315 ALA A O 1
ATOM 2523 N N . LYS A 1 316 ? -11.195 3.547 -6.090 1.00 91.19 316 LYS A N 1
ATOM 2524 C CA . LYS A 1 316 ? -9.887 4.184 -6.238 1.00 91.19 316 LYS A CA 1
ATOM 2525 C C . LYS A 1 316 ? -9.430 4.802 -4.918 1.00 91.19 316 LYS A C 1
ATOM 2527 O O . LYS A 1 316 ? -10.228 5.348 -4.152 1.00 91.19 316 LYS A O 1
ATOM 2532 N N . LEU A 1 317 ? -8.119 4.776 -4.711 1.00 92.38 317 LEU A N 1
ATOM 2533 C CA . LEU A 1 317 ? -7.425 5.552 -3.691 1.00 92.38 317 LEU A CA 1
ATOM 2534 C C . LEU A 1 317 ? -6.249 6.303 -4.314 1.00 92.38 317 LEU A C 1
ATOM 2536 O O . LEU A 1 317 ? -5.668 5.875 -5.309 1.00 92.38 317 LEU A O 1
ATOM 2540 N N . ARG A 1 318 ? -5.922 7.454 -3.732 1.00 93.06 318 ARG A N 1
ATOM 2541 C CA . ARG A 1 318 ? -4.815 8.312 -4.175 1.00 93.06 318 ARG A CA 1
ATOM 2542 C C . ARG A 1 318 ? -3.502 7.916 -3.507 1.00 93.06 318 ARG A C 1
ATOM 2544 O O . ARG A 1 318 ? -2.433 8.051 -4.092 1.00 93.06 318 ARG A O 1
ATOM 2551 N N . GLY A 1 319 ? -3.591 7.399 -2.285 1.00 94.50 319 GLY A N 1
ATOM 2552 C CA . GLY A 1 319 ? -2.450 6.983 -1.486 1.00 94.50 319 GLY A CA 1
ATOM 2553 C C . GLY A 1 319 ? -2.855 6.610 -0.067 1.00 94.50 319 GLY A C 1
ATOM 2554 O O . GLY A 1 319 ? -4.043 6.574 0.265 1.00 94.50 319 GLY A O 1
ATOM 2555 N N . PHE A 1 320 ? -1.856 6.356 0.771 1.00 96.94 320 PHE A N 1
ATOM 2556 C CA . PHE A 1 320 ? -2.053 6.122 2.197 1.00 96.94 320 PHE A CA 1
ATOM 2557 C C . PHE A 1 320 ? -0.882 6.661 3.016 1.00 96.94 320 PHE A C 1
ATOM 2559 O O . PHE A 1 320 ? 0.229 6.824 2.504 1.00 96.94 320 PHE A O 1
ATOM 2566 N N . PHE A 1 321 ? -1.121 6.841 4.312 1.00 97.69 321 PHE A N 1
ATOM 2567 C CA . PHE A 1 321 ? -0.069 7.044 5.301 1.00 97.69 321 PHE A CA 1
ATOM 2568 C C . PHE A 1 321 ? -0.360 6.314 6.606 1.00 97.69 321 PHE A C 1
ATOM 2570 O O . PHE A 1 321 ? -1.505 5.967 6.895 1.00 97.69 321 PHE A O 1
ATOM 2577 N N . VAL A 1 322 ? 0.695 6.044 7.376 1.00 98.06 322 VAL A N 1
ATOM 2578 C CA . VAL A 1 322 ? 0.570 5.481 8.725 1.00 98.06 322 VAL A CA 1
ATOM 2579 C C . VAL A 1 322 ? 0.009 6.559 9.642 1.00 98.06 322 VAL A C 1
ATOM 2581 O O . VAL A 1 322 ? 0.577 7.644 9.707 1.00 98.06 322 VAL A O 1
ATOM 2584 N N . ASN A 1 323 ? -1.071 6.262 10.367 1.00 97.44 323 ASN A N 1
ATOM 2585 C CA . ASN A 1 323 ? -1.631 7.209 11.322 1.00 97.44 323 ASN A CA 1
ATOM 2586 C C . ASN A 1 323 ? -0.608 7.462 12.456 1.00 97.44 323 ASN A C 1
ATOM 2588 O O . ASN A 1 323 ? -0.316 6.532 13.218 1.00 97.44 323 ASN A O 1
ATOM 2592 N N . PRO A 1 324 ? -0.087 8.695 12.621 1.00 94.88 324 PRO A N 1
ATOM 2593 C CA . PRO A 1 324 ? 0.925 9.010 13.634 1.00 94.88 324 PRO A CA 1
ATOM 2594 C C . PRO A 1 324 ? 0.415 8.860 15.074 1.00 94.88 324 PRO A C 1
ATOM 2596 O O . PRO A 1 324 ? 1.205 8.716 16.004 1.00 94.88 324 PRO A O 1
ATOM 2599 N N . ASN A 1 325 ? -0.903 8.871 15.262 1.00 93.69 325 ASN A N 1
ATOM 2600 C CA . ASN A 1 325 ? -1.573 8.749 16.550 1.00 93.69 325 ASN A CA 1
ATOM 2601 C C . ASN A 1 325 ? -2.006 7.312 16.867 1.00 93.69 325 ASN A C 1
ATOM 2603 O O . ASN A 1 325 ? -2.526 7.059 17.954 1.00 93.69 325 ASN A O 1
ATOM 2607 N N . GLY A 1 326 ? -1.814 6.361 15.942 1.00 91.81 326 GLY A N 1
ATOM 2608 C CA . GLY A 1 326 ? -2.366 5.009 16.056 1.00 91.81 326 GLY A CA 1
ATOM 2609 C C . GLY A 1 326 ? -1.956 4.283 17.341 1.00 91.81 326 GLY A C 1
ATOM 2610 O O . GLY A 1 326 ? -2.809 3.728 18.032 1.00 91.81 326 GLY A O 1
ATOM 2611 N N . ASP A 1 327 ? -0.677 4.366 17.718 1.00 90.81 327 ASP A N 1
ATOM 2612 C CA . ASP A 1 327 ? -0.155 3.735 18.941 1.00 90.81 327 ASP A CA 1
ATOM 2613 C C . ASP A 1 327 ? -0.720 4.375 20.218 1.00 90.81 327 ASP A C 1
ATOM 2615 O O . ASP A 1 327 ? -0.929 3.689 21.216 1.00 90.81 327 ASP A O 1
ATOM 2619 N N . ALA A 1 328 ? -0.968 5.688 20.206 1.00 88.69 328 ALA A N 1
ATOM 2620 C CA . ALA A 1 328 ? -1.519 6.401 21.356 1.00 88.69 328 ALA A CA 1
ATOM 2621 C C . ALA A 1 328 ? -3.028 6.163 21.502 1.00 88.69 328 ALA A C 1
ATOM 2623 O O . ALA A 1 328 ? -3.523 6.002 22.612 1.00 88.69 328 ALA A O 1
ATOM 2624 N N . ALA A 1 329 ? -3.761 6.097 20.389 1.00 87.19 329 ALA A N 1
ATOM 2625 C CA . ALA A 1 329 ? -5.189 5.786 20.385 1.00 87.19 329 ALA A CA 1
ATOM 2626 C C . ALA A 1 329 ? -5.483 4.334 20.804 1.00 87.19 329 ALA A C 1
ATOM 2628 O O . ALA A 1 329 ? -6.555 4.045 21.346 1.00 87.19 329 ALA A O 1
ATOM 2629 N N . SER A 1 330 ? -4.521 3.436 20.577 1.00 87.50 330 SER A N 1
ATOM 2630 C CA . SER A 1 330 ? -4.590 2.021 20.955 1.00 87.50 330 SER A CA 1
ATOM 2631 C C . SER A 1 330 ? -4.177 1.764 22.409 1.00 87.50 330 SER A C 1
ATOM 2633 O O . SER A 1 330 ? -4.155 0.613 22.827 1.00 87.50 330 SER A O 1
ATOM 2635 N N . LYS A 1 331 ? -3.885 2.804 23.200 1.00 85.56 331 LYS A N 1
ATOM 2636 C CA . LYS A 1 331 ? -3.622 2.731 24.647 1.00 85.56 331 LYS A CA 1
ATOM 2637 C C . LYS A 1 331 ? -4.728 3.433 25.435 1.00 85.56 331 LYS A C 1
ATOM 2639 O O . LYS A 1 331 ? -5.165 2.825 26.429 1.00 85.56 331 LYS A O 1
#

Foldseek 3Di:
DDFWAKEKEFEAAPPPRFGDFFWKKWKWFDDPPDDIFTFFIFTAHRRRITMTGGDPPSDDDPPDDDDPFDFTFMKMWTWFQAPVRDTDTQDIFDTDPRHGGRYYHYDYHHGHFDDKDKFFFPQDQQWLADLEAQPDWDQPCLLVDCLDRDTATLFQLRLLQSLLCVVVVHTDDPDNYDDDPPDPSNVSSSLLSSLLQPPPDRVVVVLLVLQAADLAADPVHRDHQQNVQVVQVVVCVVCRVVSHWFKKWFAQHHDNPPRSSVIGIWTFRMWIAGNRQRWIKTWTHGSRDHPDIKIWTFHSRPHSSPRCIAIPVRRDTSHMHTRPSSVVSND

Sequence (331 aa):
MIVLGKIFGTVRDKKTGNGVEGLRVEAWHDDFPRADDLLAFAKTDEDGSYRISYRGGHWDPTVSERTETWSPDIYVRALIKNEAREWTPLTKSEIHRNHPLTDDLLINLDVEVEEPLAKMTPFDISQHGFHFDNIFTVQADFLGVSLGRWVMGFCGGMCAAAVNRFDRGELAPPDVSAPAQGTALYRELGERQFKTFMFPNLLLDEIFDWQSAPDVPSFLRKESTGLRTRGQWPKLKHRLDNDKPTILVLVRVEGYFANPTRNHQVLAIGYNYHPTTQDLRIQVYDPNHADTLQTLSMNLALPTGHLRARDSSGAKLRGFFVNPNGDAASK

Radius of gyration: 25.98 Å; chains: 1; bounding box: 61×44×79 Å

pLDDT: mean 88.18, std 12.24, range [39.47, 98.81]

Secondary structure (DSSP, 8-state):
-PPPPEEEEEEEETTT--B-TT-EEEEEE--TTSPPEEEEEEE--TTSEEEEE--TTSSPPPSS---------EEEEEEEE-TTS-EEEEEEPPPBTT--TTS-EE--EEE-PPPPEEEE-S--HHHHS-SS-----EEGGGGSS---S-EE-SHHHHHHHHHHHHHTTPPPP---SPPPTTSHHHHHHHHHHHHHHHSSS-HHHHHHHHHHS-SS--SS----HHHHHHHHHHHHHHHHHTT--EEEEEE---STTS-GGGSEEEEEEEEEE-TTT-EEEEEEE-TTSTT-EEEEEEESSS-TT----B-TT--B--EEEE-TTHHHHT-